Protein AF-A0A5D2R0U2-F1 (afdb_monomer_lite)

Foldseek 3Di:
DPVVVVQCVLPQLLQLADDEDPDDDDDDDDHPLSVLVLLLLLLLCVVPVPPVLSVQLSVQLVVVVVVVVPPPDSLVSSVVSCVVSVHDSVSSVCCVVVCVSVVSSVVSNVVQCPQVVRDPHGPFGAGPSRTCPPNRVVVLQSNQVNDPDPDGDPSNVPVVPDPDDDDDDDDDDDHYHDDDPPPPPPD

InterPro domains:
  IPR004911 Gamma interferon inducible lysosomal thiol reductase GILT [PF03227] (29-84)
  IPR004911 Gamma interferon inducible lysosomal thiol reductase GILT [PTHR13234] (27-179)

Organism: Gossypium tomentosum (NCBI:txid34277)

Secondary structure (DSSP, 8-state):
--SHHHHS-S-S-SSTT----SSS----SS-HHHHHHHHHHHHHHHH---HHHHHHHHHHHHHHHTSTTS-S-HHHHHHHHHHHTT--HHHHHHHHHTTHHHHHHHHHHHHHHT-SSPP-SSS--EETTEE-GGGGGGHHHHHHHH---SS--GGGTGGGS--------PPP--------TTTTS--

Sequence (187 aa):
MGYLQQFIFFILVALPFMFISPTHSSLANHGEDECYLNTIHSCVIYYWPDVKKHFDFIRCTEQQSSKKRLVKNRAAMWKQCSEKLGMSAHRINKCYTSGYGLKLLLQYANETAKLKPPHEYVPWVVVDNQPLKDDFENFVKYVCEAYKGADKPEACKTQATSVSSTHDKMANRIHPGCYASEIANLG

pLDDT: mean 70.46, std 24.23, range [23.42, 98.12]

Structure (mmCIF, N/CA/C/O backbone):
data_AF-A0A5D2R0U2-F1
#
_entry.id   AF-A0A5D2R0U2-F1
#
loop_
_atom_site.group_PDB
_atom_site.id
_atom_site.type_symbol
_atom_site.label_atom_id
_atom_site.label_alt_id
_atom_site.label_comp_id
_atom_site.label_asym_id
_atom_site.label_entity_id
_atom_site.label_seq_id
_atom_site.pdbx_PDB_ins_code
_atom_site.Cartn_x
_atom_site.Cartn_y
_atom_site.Cartn_z
_atom_site.occupancy
_atom_site.B_iso_or_equiv
_atom_site.auth_seq_id
_atom_site.auth_comp_id
_atom_site.auth_asym_id
_atom_site.auth_atom_id
_atom_site.pdbx_PDB_model_num
ATOM 1 N N . MET A 1 1 ? 4.390 -1.115 22.806 1.00 26.42 1 MET A N 1
ATOM 2 C CA . MET A 1 1 ? 4.148 -0.362 21.551 1.00 26.42 1 MET A CA 1
ATOM 3 C C . MET A 1 1 ? 3.902 -1.260 20.324 1.00 26.42 1 MET A C 1
ATOM 5 O O . MET A 1 1 ? 3.819 -0.736 19.227 1.00 26.42 1 MET A O 1
ATOM 9 N N . GLY A 1 2 ? 3.714 -2.583 20.478 1.00 24.56 2 GLY A N 1
ATOM 10 C CA . GLY A 1 2 ? 3.568 -3.520 19.347 1.00 24.56 2 GLY A CA 1
ATOM 11 C C . GLY A 1 2 ? 2.136 -3.855 18.905 1.00 24.56 2 GLY A C 1
ATOM 12 O O . GLY A 1 2 ? 1.973 -4.584 17.941 1.00 24.56 2 GLY A O 1
ATOM 13 N N . TYR A 1 3 ? 1.101 -3.339 19.578 1.00 24.55 3 TYR A N 1
ATOM 14 C CA . TYR A 1 3 ? -0.294 -3.688 19.261 1.00 24.55 3 TYR A CA 1
ATOM 15 C C . TYR A 1 3 ? -0.943 -2.753 18.236 1.00 24.55 3 TYR A C 1
ATOM 17 O O . TYR A 1 3 ? -1.717 -3.211 17.407 1.00 24.55 3 TYR A O 1
ATOM 25 N N . LEU A 1 4 ? -0.598 -1.460 18.230 1.00 23.42 4 LEU A N 1
ATOM 26 C CA . LEU A 1 4 ? -1.203 -0.482 17.313 1.00 23.42 4 LEU A CA 1
ATOM 27 C C . LEU A 1 4 ? -0.780 -0.695 15.851 1.00 23.42 4 LEU A C 1
ATOM 29 O O . LEU A 1 4 ? -1.513 -0.336 14.936 1.00 23.42 4 LEU A O 1
ATOM 33 N N . GLN A 1 5 ? 0.369 -1.342 15.642 1.00 28.28 5 GLN A N 1
ATOM 34 C CA . GLN A 1 5 ? 0.822 -1.766 14.322 1.00 28.28 5 GLN A CA 1
ATOM 35 C C . GLN A 1 5 ? -0.125 -2.836 13.758 1.00 28.28 5 GLN A C 1
ATOM 37 O O . GLN A 1 5 ? -0.516 -2.731 12.606 1.00 28.28 5 GLN A O 1
ATOM 42 N N . GLN A 1 6 ? -0.627 -3.758 14.590 1.00 26.58 6 GLN A N 1
ATOM 43 C CA . GLN A 1 6 ? -1.598 -4.783 14.188 1.00 26.58 6 GLN A CA 1
ATOM 44 C C . GLN A 1 6 ? -2.987 -4.212 13.817 1.00 26.58 6 GLN A C 1
ATOM 46 O O . GLN A 1 6 ? -3.696 -4.807 13.012 1.00 26.58 6 GLN A O 1
ATOM 51 N N . PHE A 1 7 ? -3.378 -3.053 14.363 1.00 27.25 7 PHE A N 1
ATOM 52 C CA . PHE A 1 7 ? -4.717 -2.475 14.150 1.00 27.25 7 PHE A CA 1
ATOM 53 C C . PHE A 1 7 ? -4.882 -1.726 12.820 1.00 27.25 7 PHE A C 1
ATOM 55 O O . PHE A 1 7 ? -6.003 -1.569 12.350 1.00 27.25 7 PHE A O 1
ATOM 62 N N . ILE A 1 8 ? -3.782 -1.315 12.183 1.00 33.19 8 ILE A N 1
ATOM 63 C CA . ILE A 1 8 ? -3.779 -0.758 10.814 1.00 33.19 8 ILE A CA 1
ATOM 64 C C . ILE A 1 8 ? -3.412 -1.852 9.789 1.00 33.19 8 ILE A C 1
ATOM 66 O O . ILE A 1 8 ? -3.470 -1.635 8.584 1.00 33.19 8 ILE A O 1
ATOM 70 N N . PHE A 1 9 ? -3.060 -3.054 10.262 1.00 37.16 9 PHE A N 1
ATOM 71 C CA . PHE A 1 9 ? -2.522 -4.158 9.460 1.00 37.16 9 PHE A CA 1
ATOM 72 C C . PHE A 1 9 ? -3.548 -4.831 8.539 1.00 37.16 9 PHE A C 1
ATOM 74 O O . PHE A 1 9 ? -3.150 -5.564 7.641 1.00 37.16 9 PHE A O 1
ATOM 81 N N . PHE A 1 10 ? -4.836 -4.502 8.658 1.00 37.62 10 PHE A N 1
ATOM 82 C CA . PHE A 1 10 ? -5.759 -4.612 7.526 1.00 37.62 10 PHE A CA 1
ATOM 83 C C . PHE A 1 10 ? -5.699 -3.322 6.718 1.00 37.62 10 PHE A C 1
ATOM 85 O O . PHE A 1 10 ? -6.661 -2.568 6.585 1.00 37.62 10 PHE A O 1
ATOM 92 N N . ILE A 1 11 ? -4.490 -3.084 6.208 1.00 41.66 11 ILE A N 1
ATOM 93 C CA . ILE A 1 11 ? -4.203 -2.285 5.030 1.00 41.66 11 ILE A CA 1
ATOM 94 C C . ILE A 1 11 ? -5.401 -2.458 4.098 1.00 41.66 11 ILE A C 1
ATOM 96 O O . ILE A 1 11 ? -5.735 -3.601 3.785 1.00 41.66 11 ILE A O 1
ATOM 100 N N . LEU A 1 12 ? -6.058 -1.348 3.719 1.00 42.56 12 LEU A N 1
ATOM 101 C CA . LEU A 1 12 ? -6.730 -1.193 2.424 1.00 42.56 12 LEU A CA 1
ATOM 102 C C . LEU A 1 12 ? -6.097 -2.201 1.484 1.00 42.56 12 LEU A C 1
ATOM 104 O O . LEU A 1 12 ? -4.966 -1.920 1.101 1.00 42.56 12 LEU A O 1
ATOM 108 N N . VAL A 1 13 ? -6.727 -3.373 1.282 1.00 41.97 13 VAL A N 1
ATOM 109 C CA . VAL A 1 13 ? -6.107 -4.563 0.670 1.00 41.97 13 VAL A CA 1
ATOM 110 C C . VAL A 1 13 ? -5.200 -4.034 -0.412 1.00 41.97 13 VAL A C 1
ATOM 112 O O . VAL A 1 13 ? -5.712 -3.343 -1.290 1.00 41.97 13 VAL A O 1
ATOM 115 N N . ALA A 1 14 ? -3.876 -4.162 -0.233 1.00 38.69 14 ALA A N 1
ATOM 116 C CA . ALA A 1 14 ? -2.908 -3.215 -0.806 1.00 38.69 14 ALA A CA 1
ATOM 117 C C . ALA A 1 14 ? -2.917 -3.164 -2.329 1.00 38.69 14 ALA A C 1
ATOM 119 O O . ALA A 1 14 ? -2.145 -2.415 -2.902 1.00 38.69 14 ALA A O 1
ATOM 120 N N . LEU A 1 15 ? -3.791 -3.949 -2.945 1.00 44.94 15 LEU A N 1
ATOM 121 C CA . LEU A 1 15 ? -4.276 -3.870 -4.294 1.00 44.94 15 LEU A CA 1
ATOM 122 C C . LEU A 1 15 ? -5.803 -3.965 -4.170 1.00 44.94 15 LEU A C 1
ATOM 124 O O . LEU A 1 15 ? -6.294 -5.046 -3.824 1.00 44.94 15 LEU A O 1
ATOM 128 N N . PRO A 1 16 ? -6.579 -2.902 -4.446 1.00 43.22 16 PRO A N 1
ATOM 129 C CA . PRO A 1 16 ? -8.044 -2.963 -4.486 1.00 43.22 16 PRO A CA 1
ATOM 130 C C . PRO A 1 16 ? -8.603 -3.956 -5.530 1.00 43.22 16 PRO A C 1
ATOM 132 O O . PRO A 1 16 ? -9.784 -3.909 -5.849 1.00 43.22 16 PRO A O 1
ATOM 135 N N . PHE A 1 17 ? -7.773 -4.861 -6.055 1.00 48.41 17 PHE A N 1
ATOM 136 C CA . PHE A 1 17 ? -8.057 -5.775 -7.144 1.00 48.41 17 PHE A CA 1
ATOM 137 C C . PHE A 1 17 ? -7.515 -7.207 -6.949 1.00 48.41 17 PHE A C 1
ATOM 139 O O . PHE A 1 17 ? -7.678 -8.039 -7.835 1.00 48.41 17 PHE A O 1
ATOM 146 N N . MET A 1 18 ? -6.901 -7.562 -5.809 1.00 41.16 18 MET A N 1
ATOM 147 C CA . MET A 1 18 ? -6.320 -8.908 -5.671 1.00 41.16 18 MET A CA 1
ATOM 148 C C . MET A 1 18 ? -7.367 -9.988 -5.363 1.00 41.16 18 MET A C 1
ATOM 150 O O . MET A 1 18 ? -7.633 -10.310 -4.210 1.00 41.16 18 MET A O 1
ATOM 154 N N . PHE A 1 19 ? -7.915 -10.603 -6.406 1.00 40.66 19 PHE A N 1
ATOM 155 C CA . PHE A 1 19 ? -8.405 -11.979 -6.341 1.00 40.66 19 PHE A CA 1
ATOM 156 C C . PHE A 1 19 ? -7.290 -12.901 -6.843 1.00 40.66 19 PHE A C 1
ATOM 158 O O . PHE A 1 19 ? -6.705 -12.628 -7.884 1.00 40.66 19 PHE A O 1
ATOM 165 N N . ILE A 1 20 ? -6.993 -14.004 -6.154 1.00 39.97 20 ILE A N 1
ATOM 166 C CA . ILE A 1 20 ? -6.221 -15.120 -6.728 1.00 39.97 20 ILE A CA 1
ATOM 167 C C . ILE A 1 20 ? -7.072 -16.380 -6.588 1.00 39.97 20 ILE A C 1
ATOM 169 O O . ILE A 1 20 ? -7.364 -16.815 -5.478 1.00 39.97 20 ILE A O 1
ATOM 173 N N . SER A 1 21 ? -7.500 -16.945 -7.722 1.00 32.16 21 SER A N 1
ATOM 174 C CA . SER A 1 21 ? -8.236 -18.214 -7.763 1.00 32.16 21 SER A CA 1
ATOM 175 C C . SER A 1 21 ? -7.253 -19.389 -7.891 1.00 32.16 21 SER A C 1
ATOM 177 O O . SER A 1 21 ? -6.358 -19.317 -8.736 1.00 32.16 21 SER A O 1
ATOM 179 N N . PRO A 1 22 ? -7.406 -20.483 -7.118 1.00 33.00 22 PRO A N 1
ATOM 180 C CA . PRO A 1 22 ? -6.517 -21.643 -7.179 1.00 33.00 22 PRO A CA 1
ATOM 181 C C . PRO A 1 22 ? -6.780 -22.581 -8.370 1.00 33.00 22 PRO A C 1
ATOM 183 O O . PRO A 1 22 ? -6.068 -23.569 -8.533 1.00 33.00 22 PRO A O 1
ATOM 186 N N . THR A 1 23 ? -7.784 -22.311 -9.210 1.00 29.52 23 THR A N 1
ATOM 187 C CA . THR A 1 23 ? -8.185 -23.213 -10.299 1.00 29.52 23 THR A CA 1
ATOM 188 C C . THR A 1 23 ? -8.308 -22.472 -11.628 1.00 29.52 23 THR A C 1
ATOM 190 O O . THR A 1 23 ? -9.121 -21.563 -11.755 1.00 29.52 23 THR A O 1
ATOM 193 N N . HIS A 1 24 ? -7.475 -22.887 -12.585 1.00 34.16 24 HIS A N 1
ATOM 194 C CA . HIS A 1 24 ? -7.530 -22.708 -14.042 1.00 34.16 24 HIS A CA 1
ATOM 195 C C . HIS A 1 24 ? -8.466 -21.640 -14.662 1.00 34.16 24 HIS A C 1
ATOM 197 O O . HIS A 1 24 ? -9.687 -21.708 -14.578 1.00 34.16 24 HIS A O 1
ATOM 203 N N . SER A 1 25 ? -7.841 -20.794 -15.493 1.00 36.03 25 SER A N 1
ATOM 204 C CA . SER A 1 25 ? -8.384 -20.285 -16.765 1.00 36.03 25 SER A CA 1
ATOM 205 C C . SER A 1 25 ? -9.543 -19.281 -16.720 1.00 36.03 25 SER A C 1
ATOM 207 O O . SER A 1 25 ? -10.645 -19.573 -17.174 1.00 36.03 25 SER A O 1
ATOM 209 N N . SER A 1 26 ? -9.270 -18.036 -16.314 1.00 32.16 26 SER A N 1
ATOM 210 C CA . SER A 1 26 ? -10.048 -16.879 -16.802 1.00 32.16 26 SER A CA 1
ATOM 211 C C . SER A 1 26 ? -9.286 -15.545 -16.692 1.00 32.16 26 SER A C 1
ATOM 213 O O . SER A 1 26 ? -9.628 -14.678 -15.895 1.00 32.16 26 SER A O 1
ATOM 215 N N . LEU A 1 27 ? -8.265 -15.346 -17.542 1.00 37.56 27 LEU A N 1
ATOM 216 C CA . LEU A 1 27 ? -7.841 -13.993 -17.938 1.00 37.56 27 LEU A CA 1
ATOM 217 C C . LEU A 1 27 ? -8.990 -13.360 -18.729 1.00 37.56 27 LEU A C 1
ATOM 219 O O . LEU A 1 27 ? -9.221 -13.795 -19.854 1.00 37.56 27 LEU A O 1
ATOM 223 N N . ALA A 1 28 ? -9.690 -12.349 -18.212 1.00 43.69 28 ALA A N 1
ATOM 224 C CA . ALA A 1 28 ? -10.511 -11.513 -19.103 1.00 43.69 28 ALA A CA 1
ATOM 225 C C . ALA A 1 28 ? -10.995 -10.181 -18.527 1.00 43.69 28 ALA A C 1
ATOM 227 O O . ALA A 1 28 ? -11.213 -9.262 -19.311 1.00 43.69 28 ALA A O 1
ATOM 228 N N . ASN A 1 29 ? -11.188 -10.031 -17.211 1.00 35.38 29 ASN A N 1
ATOM 229 C CA . ASN A 1 29 ? -11.980 -8.884 -16.736 1.00 35.38 29 ASN A CA 1
ATOM 230 C C . ASN A 1 29 ? -11.174 -7.722 -16.130 1.00 35.38 29 ASN A C 1
ATOM 232 O O . ASN A 1 29 ? -11.738 -6.635 -16.035 1.00 35.38 29 ASN A O 1
ATOM 236 N N . HIS A 1 30 ? -9.879 -7.906 -15.837 1.00 49.19 30 HIS A N 1
ATOM 237 C CA . HIS A 1 30 ? -8.877 -6.836 -15.690 1.00 49.19 30 HIS A CA 1
ATOM 238 C C . HIS A 1 30 ? -7.524 -7.333 -16.223 1.00 49.19 30 HIS A C 1
ATOM 240 O O . HIS A 1 30 ? -7.057 -8.397 -15.833 1.00 49.19 30 HIS A O 1
ATOM 246 N N . GLY A 1 31 ? -6.955 -6.634 -17.208 1.00 58.75 31 GLY A N 1
ATOM 247 C CA . GLY A 1 31 ? -5.839 -7.127 -18.030 1.00 58.75 31 GLY A CA 1
ATOM 248 C C . GLY A 1 31 ? -4.456 -7.113 -17.361 1.00 58.75 31 GLY A C 1
ATOM 249 O O . GLY A 1 31 ? -4.304 -6.711 -16.212 1.00 58.75 31 GLY A O 1
ATOM 250 N N . GLU A 1 32 ? -3.427 -7.495 -18.126 1.00 73.56 32 GLU A N 1
ATOM 251 C CA . GLU A 1 32 ? -2.005 -7.585 -17.719 1.00 73.56 32 GLU A CA 1
ATOM 252 C C . GLU A 1 32 ? -1.474 -6.349 -16.966 1.00 73.56 32 GLU A C 1
ATOM 254 O O . GLU A 1 32 ? -0.630 -6.464 -16.076 1.00 73.56 32 GLU A O 1
ATOM 259 N N . ASP A 1 33 ? -2.014 -5.171 -17.283 1.00 77.00 33 ASP A N 1
ATOM 260 C CA . ASP A 1 33 ? -1.714 -3.896 -16.628 1.00 77.00 33 ASP A CA 1
ATOM 261 C C . ASP A 1 33 ? -1.935 -3.914 -15.110 1.00 77.00 33 ASP A C 1
ATOM 263 O O . ASP A 1 33 ? -1.171 -3.291 -14.369 1.00 77.00 33 ASP A O 1
ATOM 267 N N . GLU A 1 34 ? -2.988 -4.585 -14.645 1.00 74.50 34 GLU A N 1
ATOM 268 C CA . GLU A 1 34 ? -3.305 -4.648 -13.223 1.00 74.50 34 GLU A CA 1
ATOM 269 C C . GLU A 1 34 ? -2.271 -5.507 -12.498 1.00 74.50 34 GLU A C 1
ATOM 271 O O . GLU A 1 34 ? -1.639 -5.044 -11.554 1.00 74.50 34 GLU A O 1
ATOM 276 N N . CYS A 1 35 ? -2.005 -6.715 -12.999 1.00 77.06 35 CYS A N 1
ATOM 277 C CA . CYS A 1 35 ? -0.988 -7.604 -12.436 1.00 77.06 35 CYS A CA 1
ATOM 278 C C . CYS A 1 35 ? 0.403 -6.957 -12.432 1.00 77.06 35 CYS A C 1
ATOM 280 O O . CYS A 1 35 ? 1.165 -7.101 -11.468 1.00 77.06 35 CYS A O 1
ATOM 282 N N . TYR A 1 36 ? 0.721 -6.191 -13.476 1.00 86.50 36 TYR A N 1
ATOM 283 C CA . TYR A 1 36 ? 1.942 -5.404 -13.544 1.00 86.50 36 TYR A CA 1
ATOM 284 C C . TYR A 1 36 ? 2.040 -4.391 -12.396 1.00 86.50 36 TYR A C 1
ATOM 286 O O . TYR A 1 36 ? 3.014 -4.403 -11.638 1.00 86.50 36 TYR A O 1
ATOM 294 N N . LEU A 1 37 ? 1.030 -3.531 -12.230 1.00 86.50 37 LEU A N 1
ATOM 295 C CA . LEU A 1 37 ? 1.028 -2.515 -11.173 1.00 86.50 37 LEU A CA 1
ATOM 296 C C . LEU A 1 37 ? 0.965 -3.128 -9.776 1.00 86.50 37 LEU A C 1
ATOM 298 O O . LEU A 1 37 ? 1.677 -2.673 -8.884 1.00 86.50 37 LEU A O 1
ATOM 302 N N . ASN A 1 38 ? 0.223 -4.218 -9.627 1.00 83.19 38 ASN A N 1
ATOM 303 C CA . ASN A 1 38 ? 0.111 -4.986 -8.399 1.00 83.19 38 ASN A CA 1
ATOM 304 C C . ASN A 1 38 ? 1.475 -5.511 -7.918 1.00 83.19 38 ASN A C 1
ATOM 306 O O . ASN A 1 38 ? 1.844 -5.413 -6.741 1.00 83.19 38 ASN A O 1
ATOM 310 N N . THR A 1 39 ? 2.283 -5.994 -8.859 1.00 86.56 39 THR A N 1
ATOM 311 C CA . THR A 1 39 ? 3.659 -6.430 -8.602 1.00 86.56 39 THR A CA 1
ATOM 312 C C . THR A 1 39 ? 4.562 -5.248 -8.226 1.00 86.56 39 THR A C 1
ATOM 314 O O . THR A 1 39 ? 5.373 -5.345 -7.303 1.00 86.56 39 THR A O 1
ATOM 317 N N . ILE A 1 40 ? 4.413 -4.105 -8.904 1.00 94.62 40 ILE A N 1
ATOM 318 C CA . ILE A 1 40 ? 5.169 -2.879 -8.606 1.00 94.62 40 ILE A CA 1
ATOM 319 C C . ILE A 1 40 ? 4.843 -2.350 -7.203 1.00 94.62 40 ILE A C 1
ATOM 321 O O . ILE A 1 40 ? 5.759 -2.024 -6.447 1.00 94.62 40 ILE A O 1
ATOM 325 N N . HIS A 1 41 ? 3.566 -2.294 -6.826 1.00 92.88 41 HIS A N 1
ATOM 326 C CA . HIS A 1 41 ? 3.133 -1.897 -5.483 1.00 92.88 41 HIS A CA 1
ATOM 327 C C . HIS A 1 41 ? 3.690 -2.837 -4.418 1.00 92.88 41 HIS A C 1
ATOM 329 O O . HIS A 1 41 ? 4.209 -2.359 -3.412 1.00 92.88 41 HIS A O 1
ATOM 335 N N . SER A 1 42 ? 3.694 -4.148 -4.680 1.00 90.69 42 SER A N 1
ATOM 336 C CA . SER A 1 42 ? 4.291 -5.141 -3.778 1.00 90.69 42 SER A CA 1
ATOM 337 C C . SER A 1 42 ? 5.777 -4.852 -3.517 1.00 90.69 42 SER A C 1
ATOM 339 O O . SER A 1 42 ? 6.227 -4.843 -2.371 1.00 90.69 42 SER A O 1
ATOM 341 N N . CYS A 1 43 ? 6.539 -4.509 -4.562 1.00 96.00 43 CYS A N 1
ATOM 342 C CA . CYS A 1 43 ? 7.932 -4.075 -4.421 1.00 96.00 43 CYS A CA 1
ATOM 343 C C . CYS A 1 43 ? 8.084 -2.789 -3.594 1.00 96.00 43 CYS A C 1
ATOM 345 O O . CYS A 1 43 ? 9.042 -2.651 -2.829 1.00 96.00 43 CYS A O 1
ATOM 347 N N . VAL A 1 44 ? 7.171 -1.829 -3.756 1.00 96.56 44 VAL A N 1
ATOM 348 C CA . VAL A 1 44 ? 7.220 -0.556 -3.027 1.00 96.56 44 VAL A CA 1
ATOM 349 C C . VAL A 1 44 ? 6.920 -0.755 -1.544 1.00 96.56 44 VAL A C 1
ATOM 351 O O . VAL A 1 44 ? 7.654 -0.228 -0.712 1.00 96.56 44 VAL A O 1
ATOM 354 N N . ILE A 1 45 ? 5.911 -1.556 -1.203 1.00 92.75 45 ILE A N 1
ATOM 355 C CA . ILE A 1 45 ? 5.586 -1.897 0.189 1.00 92.75 45 ILE A CA 1
ATOM 356 C C . ILE A 1 45 ? 6.792 -2.555 0.868 1.00 92.75 45 ILE A C 1
ATOM 358 O O . ILE A 1 45 ? 7.157 -2.178 1.981 1.00 92.75 45 ILE A O 1
ATOM 362 N N . TYR A 1 46 ? 7.466 -3.473 0.170 1.00 93.38 46 TYR A N 1
ATOM 363 C CA . TYR A 1 46 ? 8.653 -4.151 0.685 1.00 93.38 46 TYR A CA 1
ATOM 364 C C . TYR A 1 46 ? 9.830 -3.200 0.966 1.00 93.38 46 TYR A C 1
ATOM 366 O O . TYR A 1 46 ? 10.426 -3.247 2.041 1.00 93.38 46 TYR A O 1
ATOM 374 N N . TYR A 1 47 ? 10.188 -2.325 0.020 1.00 96.69 47 TYR A N 1
ATOM 375 C CA . TYR A 1 47 ? 11.345 -1.432 0.187 1.00 96.69 47 TYR A CA 1
ATOM 376 C C . TYR A 1 47 ? 11.066 -0.195 1.048 1.00 96.69 47 TYR A C 1
ATOM 378 O O . TYR A 1 47 ? 12.007 0.382 1.600 1.00 96.69 47 TYR A O 1
ATOM 386 N N . TRP A 1 48 ? 9.805 0.225 1.151 1.00 95.25 48 TRP A N 1
ATOM 387 C CA . TRP A 1 48 ? 9.369 1.371 1.944 1.00 95.25 48 TRP A CA 1
ATOM 388 C C . TRP A 1 48 ? 8.252 0.946 2.911 1.00 95.25 48 TRP A C 1
ATOM 390 O O . TRP A 1 48 ? 7.093 1.299 2.703 1.00 95.2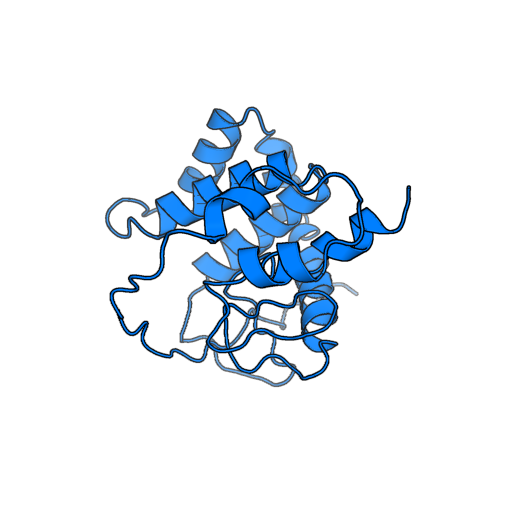5 48 TRP A O 1
ATOM 400 N N . PRO A 1 49 ? 8.583 0.235 4.007 1.00 88.12 49 PRO A N 1
ATOM 401 C CA . PRO A 1 49 ? 7.587 -0.288 4.949 1.00 88.12 49 PRO A CA 1
ATOM 402 C C . PRO A 1 49 ? 6.860 0.801 5.756 1.00 88.12 49 PRO A C 1
ATOM 404 O O . PRO A 1 49 ? 5.856 0.523 6.404 1.00 88.12 49 PRO A O 1
ATOM 407 N N . ASP A 1 50 ? 7.342 2.046 5.719 1.00 89.94 50 ASP A N 1
ATOM 408 C CA . ASP A 1 50 ? 6.615 3.193 6.263 1.00 89.94 50 ASP A CA 1
ATOM 409 C C . ASP A 1 50 ? 5.294 3.398 5.504 1.00 89.94 50 ASP A C 1
ATOM 411 O O . ASP A 1 50 ? 5.296 3.674 4.300 1.00 89.94 50 ASP A O 1
ATOM 415 N N . VAL A 1 51 ? 4.176 3.278 6.231 1.00 82.38 51 VAL A N 1
ATOM 416 C CA . VAL A 1 51 ? 2.817 3.291 5.663 1.00 82.38 51 VAL A CA 1
ATOM 417 C C . VAL A 1 51 ? 2.548 4.547 4.858 1.00 82.38 51 VAL A C 1
ATOM 419 O O . VAL A 1 51 ? 2.058 4.475 3.735 1.00 82.38 51 VAL A O 1
ATOM 422 N N . LYS A 1 52 ? 2.925 5.710 5.389 1.00 86.69 52 LYS A N 1
ATOM 423 C CA . LYS A 1 52 ? 2.691 6.975 4.700 1.00 86.69 52 LYS A CA 1
ATOM 424 C C . LYS A 1 52 ? 3.456 7.025 3.376 1.00 86.69 52 LYS A C 1
ATOM 426 O O . LYS A 1 52 ? 2.886 7.424 2.363 1.00 86.69 52 LYS A O 1
ATOM 431 N N . LYS A 1 53 ? 4.721 6.598 3.362 1.00 90.44 53 LYS A N 1
ATOM 432 C CA . LYS A 1 53 ? 5.565 6.621 2.161 1.00 90.44 53 LYS A CA 1
ATOM 433 C C . LYS A 1 53 ? 5.047 5.708 1.056 1.00 90.44 53 LYS A C 1
ATOM 435 O O . LYS A 1 53 ? 4.891 6.184 -0.067 1.00 90.44 53 LYS A O 1
ATOM 440 N N . HIS A 1 54 ? 4.785 4.426 1.326 1.00 92.12 54 HIS A N 1
ATOM 441 C CA . HIS A 1 54 ? 4.284 3.548 0.261 1.00 92.12 54 HIS A CA 1
ATOM 442 C C . HIS A 1 54 ? 2.855 3.908 -0.152 1.00 92.12 54 HIS A C 1
ATOM 444 O O . HIS A 1 54 ? 2.530 3.827 -1.336 1.00 92.12 54 HIS A O 1
ATOM 450 N N . PHE A 1 55 ? 2.021 4.385 0.777 1.00 87.62 55 PHE A N 1
ATOM 451 C CA . PHE A 1 55 ? 0.666 4.816 0.445 1.00 87.62 55 PHE A CA 1
ATOM 452 C C . PHE A 1 55 ? 0.658 6.063 -0.445 1.00 87.62 55 PHE A C 1
ATOM 454 O O . PHE A 1 55 ? -0.135 6.146 -1.381 1.00 87.62 55 PHE A O 1
ATOM 461 N N . ASP A 1 56 ? 1.580 7.009 -0.227 1.00 91.62 56 ASP A N 1
ATOM 462 C CA . ASP A 1 56 ? 1.760 8.165 -1.110 1.00 91.62 56 ASP A CA 1
ATOM 463 C C . ASP A 1 56 ? 2.081 7.728 -2.557 1.00 91.62 56 ASP A C 1
ATOM 465 O O . ASP A 1 56 ? 1.551 8.315 -3.509 1.00 91.62 56 ASP A O 1
ATOM 469 N N . PHE A 1 57 ? 2.869 6.660 -2.734 1.00 94.06 57 PHE A N 1
ATOM 470 C CA . PHE A 1 57 ? 3.156 6.071 -4.047 1.00 94.06 57 PHE A CA 1
ATOM 471 C C . PHE A 1 57 ? 1.933 5.396 -4.667 1.00 94.06 57 PHE A C 1
ATOM 473 O O . PHE A 1 57 ? 1.575 5.728 -5.798 1.00 94.06 57 PHE A O 1
ATOM 480 N N . ILE A 1 58 ? 1.273 4.501 -3.925 1.00 87.31 58 ILE A N 1
ATOM 481 C CA . ILE A 1 58 ? 0.079 3.777 -4.390 1.00 87.31 58 ILE A CA 1
ATOM 482 C C . ILE A 1 58 ? -0.989 4.783 -4.828 1.00 87.31 58 ILE A C 1
ATOM 484 O O . ILE A 1 58 ? -1.458 4.746 -5.967 1.00 87.31 58 ILE A O 1
ATOM 488 N N . ARG A 1 59 ? -1.281 5.779 -3.983 1.00 86.06 59 ARG A N 1
ATOM 489 C CA . ARG A 1 59 ? -2.224 6.861 -4.287 1.00 86.06 59 ARG A CA 1
ATOM 490 C C . ARG A 1 59 ? -1.857 7.611 -5.563 1.00 86.06 59 ARG A C 1
ATOM 492 O O . ARG A 1 59 ? -2.739 7.899 -6.368 1.00 86.06 59 ARG A O 1
ATOM 499 N N . CYS A 1 60 ? -0.577 7.926 -5.766 1.00 91.62 60 CYS A N 1
ATOM 500 C CA . CYS A 1 60 ? -0.125 8.575 -6.992 1.00 91.62 60 CYS A CA 1
ATOM 501 C C . CYS A 1 60 ? -0.432 7.715 -8.228 1.00 91.62 60 CYS A C 1
ATOM 503 O O . CYS A 1 60 ? -0.989 8.223 -9.201 1.00 91.62 60 CYS A O 1
ATOM 505 N N . THR A 1 61 ? -0.121 6.418 -8.189 1.00 87.88 61 THR A N 1
ATOM 506 C CA . THR A 1 61 ? -0.340 5.515 -9.329 1.00 87.88 61 THR A CA 1
ATOM 507 C C . THR A 1 61 ? -1.818 5.222 -9.601 1.00 87.88 61 THR A C 1
ATOM 509 O O . THR A 1 61 ? -2.217 5.159 -10.765 1.00 87.88 61 THR A O 1
ATOM 512 N N . GLU A 1 62 ? -2.653 5.132 -8.564 1.00 82.62 62 GLU A N 1
ATOM 513 C CA . GLU A 1 62 ? -4.104 4.926 -8.691 1.00 82.62 62 GLU A CA 1
ATOM 514 C C . GLU A 1 62 ? -4.804 6.162 -9.274 1.00 82.62 62 GLU A C 1
ATOM 516 O O . GLU A 1 62 ? -5.612 6.065 -10.199 1.00 82.62 62 GLU A O 1
ATOM 521 N N . GLN A 1 63 ? -4.430 7.363 -8.815 1.00 84.31 63 GLN A N 1
ATOM 522 C CA . GLN A 1 63 ? -4.950 8.625 -9.356 1.00 84.31 63 GLN A CA 1
ATOM 523 C C . GLN A 1 63 ? -4.582 8.852 -10.825 1.00 84.31 63 GLN A C 1
ATOM 525 O O . GLN A 1 63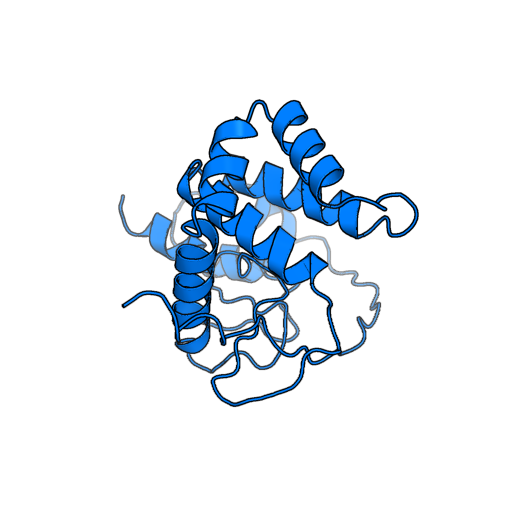 ? -5.295 9.560 -11.538 1.00 84.31 63 GLN A O 1
ATOM 530 N N . GLN A 1 64 ? -3.450 8.316 -11.280 1.00 80.25 64 GLN A N 1
ATOM 531 C CA . GLN A 1 64 ? -3.078 8.366 -12.691 1.00 80.25 64 GLN A CA 1
ATOM 532 C C . GLN A 1 64 ? -3.806 7.291 -13.506 1.00 80.25 64 GLN A C 1
ATOM 534 O O . GLN A 1 64 ? -4.279 7.584 -14.604 1.00 80.25 64 GLN A O 1
ATOM 539 N N . SER A 1 65 ? -3.970 6.086 -12.954 1.00 72.19 65 SER A N 1
ATOM 540 C CA . SER A 1 65 ? -4.685 4.977 -13.600 1.00 72.19 65 SER A CA 1
ATOM 541 C C . SER A 1 65 ? -6.175 5.264 -13.811 1.00 72.19 65 SER A C 1
ATOM 543 O O . SER A 1 65 ? -6.736 4.879 -14.839 1.00 72.19 65 SER A O 1
ATOM 545 N N . SER A 1 66 ? -6.816 5.995 -12.893 1.00 67.50 66 SER A N 1
ATOM 546 C CA . SER A 1 66 ? -8.218 6.416 -13.029 1.00 67.50 66 SER A CA 1
ATOM 547 C C . SER A 1 66 ? -8.430 7.448 -14.145 1.00 67.50 66 SER A C 1
ATOM 549 O O . SER A 1 66 ? -9.500 7.505 -14.756 1.00 67.50 66 SER A O 1
ATOM 551 N N . LYS A 1 67 ? -7.389 8.204 -14.517 1.00 69.38 67 LYS A N 1
ATOM 552 C CA . LYS A 1 67 ? -7.393 9.165 -15.632 1.00 69.38 67 LYS A CA 1
ATOM 553 C C . LYS A 1 67 ? -7.136 8.457 -16.970 1.00 69.38 67 LYS A C 1
ATOM 555 O O . LYS A 1 67 ? -6.239 8.850 -17.717 1.00 69.38 67 LYS A O 1
ATOM 560 N N . LYS A 1 68 ? -7.958 7.440 -17.286 1.00 53.28 68 LYS A N 1
ATOM 561 C CA . LYS A 1 68 ? -7.871 6.480 -18.421 1.00 53.28 68 LYS A CA 1
ATOM 562 C C . LYS A 1 68 ? -7.420 7.043 -19.782 1.00 53.28 68 LYS A C 1
ATOM 564 O O . LYS A 1 68 ? -6.941 6.292 -20.621 1.00 53.28 68 LYS A O 1
ATOM 569 N N . ARG A 1 69 ? -7.564 8.348 -20.028 1.00 52.78 69 ARG A N 1
ATOM 570 C CA . ARG A 1 69 ? -7.145 9.025 -21.266 1.00 52.78 69 ARG A CA 1
ATOM 571 C C . ARG A 1 69 ? -5.642 9.317 -21.387 1.00 52.78 69 ARG A C 1
ATOM 573 O O . ARG A 1 69 ? -5.219 9.671 -22.482 1.00 52.78 69 ARG A O 1
ATOM 580 N N . LEU A 1 70 ? -4.840 9.194 -20.323 1.00 53.06 70 LEU A N 1
ATOM 581 C CA . LEU A 1 70 ? -3.458 9.711 -20.319 1.00 53.06 70 LEU A CA 1
ATOM 582 C C . LEU A 1 70 ? -2.347 8.657 -20.229 1.00 53.06 70 LEU A C 1
ATOM 584 O O . LEU A 1 70 ? -1.196 8.980 -20.515 1.00 53.06 70 LEU A O 1
ATOM 588 N N . VAL A 1 71 ? -2.648 7.404 -19.883 1.00 55.66 71 VAL A N 1
ATOM 589 C CA . VAL A 1 71 ? -1.600 6.410 -19.602 1.00 55.66 71 VAL A CA 1
ATOM 590 C C . VAL A 1 71 ? -1.623 5.287 -20.633 1.00 55.66 71 VAL A C 1
ATOM 592 O O . VAL A 1 71 ? -2.284 4.274 -20.452 1.00 55.66 71 VAL A O 1
ATOM 595 N N . LYS A 1 72 ? -0.858 5.458 -21.717 1.00 65.44 72 LYS A N 1
ATOM 596 C CA . LYS A 1 72 ? -0.548 4.367 -22.662 1.00 65.44 72 LYS A CA 1
ATOM 597 C C . LYS A 1 72 ? 0.556 3.434 -22.150 1.00 65.44 72 LYS A C 1
ATOM 599 O O . LYS A 1 72 ? 0.769 2.372 -22.716 1.00 65.44 72 LYS A O 1
ATOM 604 N N . ASN A 1 73 ? 1.295 3.855 -21.121 1.00 81.25 73 ASN A N 1
ATOM 605 C CA . ASN A 1 73 ? 2.471 3.152 -20.621 1.00 81.25 73 ASN A CA 1
ATOM 606 C C . ASN A 1 73 ? 2.483 3.153 -19.085 1.00 81.25 73 ASN A C 1
ATOM 608 O O . ASN A 1 73 ? 2.820 4.158 -18.453 1.00 81.25 73 ASN A O 1
ATOM 612 N N . ARG A 1 74 ? 2.143 2.005 -18.488 1.00 82.44 74 ARG A N 1
ATOM 613 C CA . ARG A 1 74 ? 2.140 1.814 -17.029 1.00 82.44 74 ARG A CA 1
ATOM 614 C C . ARG A 1 74 ? 3.517 1.994 -16.406 1.00 82.44 74 ARG A C 1
ATOM 616 O O . ARG A 1 74 ? 3.614 2.510 -15.295 1.00 82.44 74 ARG A O 1
ATOM 623 N N . ALA A 1 75 ? 4.578 1.633 -17.128 1.00 89.12 75 ALA A N 1
ATOM 624 C CA . ALA A 1 75 ? 5.942 1.802 -16.650 1.00 89.12 75 ALA A CA 1
ATOM 625 C C . ALA A 1 75 ? 6.323 3.278 -16.499 1.00 89.12 75 ALA A C 1
ATOM 627 O O . ALA A 1 75 ? 6.921 3.662 -15.499 1.00 89.12 75 ALA A O 1
ATOM 628 N N . ALA A 1 76 ? 5.951 4.119 -17.466 1.00 89.88 76 ALA A N 1
ATOM 629 C CA . ALA A 1 76 ? 6.176 5.561 -17.380 1.00 89.88 76 ALA A CA 1
ATOM 630 C C . ALA A 1 76 ? 5.411 6.183 -16.198 1.00 89.88 76 ALA A C 1
ATOM 632 O O . ALA A 1 76 ? 5.965 6.995 -15.461 1.00 89.88 76 ALA A O 1
ATOM 633 N N . MET A 1 77 ? 4.171 5.740 -15.979 1.00 90.00 77 MET A N 1
ATOM 634 C CA . MET A 1 77 ? 3.301 6.220 -14.903 1.00 90.00 77 MET A CA 1
ATOM 635 C C . MET A 1 77 ? 3.900 5.989 -13.509 1.00 90.00 77 MET A C 1
ATOM 637 O O . MET A 1 77 ? 4.069 6.936 -12.740 1.00 90.00 77 MET A O 1
ATOM 641 N N . TRP A 1 78 ? 4.267 4.748 -13.165 1.00 93.06 78 TRP A N 1
ATOM 642 C CA . TRP A 1 78 ? 4.821 4.484 -11.833 1.00 93.06 78 TRP A CA 1
ATOM 643 C C . TRP A 1 78 ? 6.226 5.073 -11.662 1.00 93.06 78 TRP A C 1
ATOM 645 O O . TRP A 1 78 ? 6.580 5.478 -10.555 1.00 93.06 78 TRP A O 1
ATOM 655 N N . LYS A 1 79 ? 7.009 5.207 -12.744 1.00 95.56 79 LYS A N 1
ATOM 656 C CA . LYS A 1 79 ? 8.305 5.908 -12.714 1.00 95.56 79 LYS A CA 1
ATOM 657 C C . LYS A 1 79 ? 8.140 7.389 -12.383 1.00 95.56 79 LYS A C 1
ATOM 659 O O . LYS A 1 79 ? 8.887 7.889 -11.549 1.00 95.56 79 LYS A O 1
ATOM 664 N N . GLN A 1 80 ? 7.135 8.062 -12.946 1.00 94.38 80 GLN A N 1
ATOM 665 C CA . GLN A 1 80 ? 6.829 9.453 -12.605 1.00 94.38 80 GLN A CA 1
ATOM 666 C C . GLN A 1 80 ? 6.443 9.603 -11.124 1.00 94.38 80 GLN A C 1
ATOM 668 O O . GLN A 1 80 ? 6.896 10.527 -10.452 1.00 94.38 80 GLN A O 1
ATOM 673 N N . CYS A 1 81 ? 5.6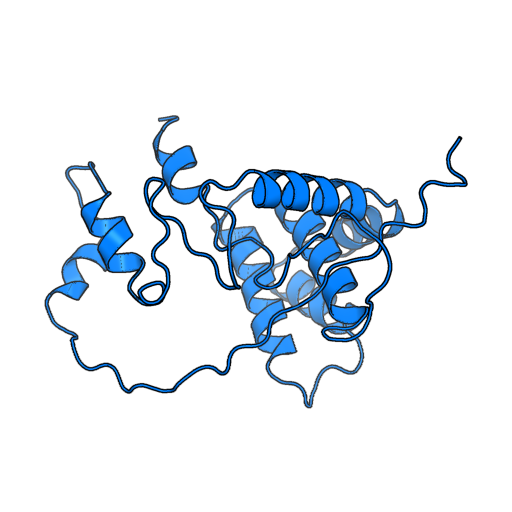35 8.682 -10.587 1.00 95.25 81 CYS A N 1
ATOM 674 C CA . CYS A 1 81 ? 5.321 8.665 -9.155 1.00 95.25 81 CYS A CA 1
ATOM 675 C C . CYS A 1 81 ? 6.563 8.406 -8.292 1.00 95.25 81 CYS A C 1
ATOM 677 O O . CYS A 1 81 ? 6.735 9.052 -7.260 1.00 95.25 81 CYS A O 1
ATOM 679 N N . SER A 1 82 ? 7.449 7.512 -8.738 1.00 97.38 82 SER A N 1
ATOM 680 C CA . SER A 1 82 ? 8.729 7.237 -8.081 1.00 97.38 82 SER A CA 1
ATOM 681 C C . SER A 1 82 ? 9.591 8.495 -7.997 1.00 97.38 82 SER A C 1
ATOM 683 O O . SER A 1 82 ? 10.078 8.827 -6.922 1.00 97.38 82 SER A O 1
ATOM 685 N N . GLU A 1 83 ? 9.742 9.213 -9.110 1.00 97.25 83 GLU A N 1
ATOM 686 C CA . GLU A 1 83 ? 10.506 10.459 -9.189 1.00 97.25 83 GLU A CA 1
ATOM 687 C C . GLU A 1 83 ? 9.917 11.538 -8.276 1.00 97.25 83 GLU A C 1
ATOM 689 O O . GLU A 1 83 ? 10.622 12.076 -7.424 1.00 97.25 83 GLU A O 1
ATOM 694 N N . LYS A 1 84 ? 8.602 11.782 -8.375 1.00 96.81 84 LYS A N 1
ATOM 695 C CA . LYS A 1 84 ? 7.885 12.772 -7.556 1.00 96.81 84 LYS A CA 1
ATOM 696 C C . LYS A 1 84 ? 8.072 12.552 -6.051 1.00 96.81 84 LYS A C 1
ATOM 698 O O . LYS A 1 84 ? 8.061 13.512 -5.286 1.00 96.81 84 LYS A O 1
ATOM 703 N N . LEU A 1 85 ? 8.200 11.297 -5.625 1.00 97.25 85 LEU A N 1
ATOM 704 C CA . LEU A 1 85 ? 8.313 10.908 -4.218 1.00 97.25 85 LEU A CA 1
ATOM 705 C C . LEU A 1 85 ? 9.757 10.638 -3.773 1.00 97.25 85 LEU A C 1
ATOM 707 O O . LEU A 1 85 ? 9.970 10.216 -2.638 1.00 97.25 85 LEU A O 1
ATOM 711 N N . GLY A 1 86 ? 10.750 10.848 -4.645 1.00 97.38 86 GLY A N 1
ATOM 712 C CA . GLY A 1 86 ? 12.155 10.567 -4.334 1.00 97.38 86 GLY A CA 1
ATOM 713 C C . GLY A 1 86 ? 12.439 9.082 -4.076 1.00 97.38 86 GLY A C 1
ATOM 714 O O . GLY A 1 86 ? 13.370 8.734 -3.350 1.00 97.38 86 GLY A O 1
ATOM 715 N N . MET A 1 87 ? 11.626 8.187 -4.639 1.00 97.50 87 MET A N 1
ATOM 716 C CA . MET A 1 87 ? 11.807 6.742 -4.549 1.00 97.50 87 MET A CA 1
ATOM 717 C C . MET A 1 87 ? 12.697 6.240 -5.688 1.00 97.50 87 MET A C 1
ATOM 719 O O . MET A 1 87 ? 12.621 6.703 -6.827 1.00 97.50 87 MET A O 1
ATOM 723 N N . SER A 1 88 ? 13.550 5.257 -5.396 1.00 98.06 88 SER A N 1
ATOM 724 C CA . SER A 1 88 ? 14.469 4.694 -6.386 1.00 98.06 88 SER A CA 1
ATOM 725 C C . SER A 1 88 ? 13.728 3.791 -7.373 1.00 98.06 88 SER A C 1
ATOM 727 O O . SER A 1 88 ? 13.475 2.617 -7.088 1.00 98.06 88 SER A O 1
ATOM 729 N N . ALA A 1 89 ? 13.470 4.310 -8.575 1.00 97.69 89 ALA A N 1
ATOM 730 C CA . ALA A 1 89 ? 12.891 3.532 -9.669 1.00 97.69 89 ALA A CA 1
ATOM 731 C C . ALA A 1 89 ? 13.755 2.311 -10.032 1.00 97.69 89 ALA A C 1
ATOM 733 O O . ALA A 1 89 ? 13.226 1.273 -10.419 1.00 97.69 89 ALA A O 1
ATOM 734 N N 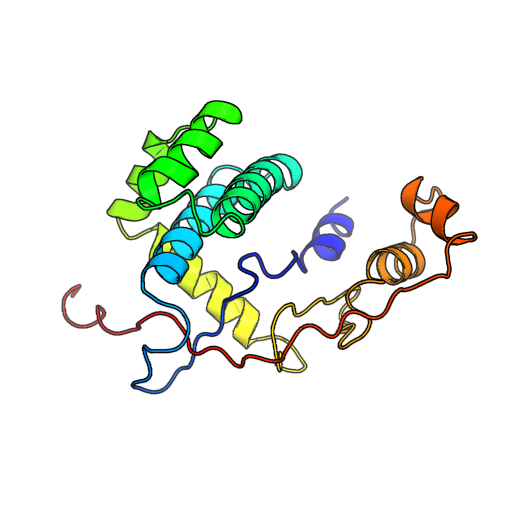. HIS A 1 90 ? 15.079 2.403 -9.854 1.00 97.94 90 HIS A N 1
ATOM 735 C CA . HIS A 1 90 ? 15.994 1.277 -10.048 1.00 97.94 90 HIS A CA 1
ATOM 736 C C . HIS A 1 90 ? 15.703 0.121 -9.080 1.00 97.94 90 HIS A C 1
ATOM 738 O O . HIS A 1 90 ? 15.637 -1.026 -9.517 1.00 97.94 90 HIS A O 1
ATOM 744 N N . ARG A 1 91 ? 15.487 0.402 -7.784 1.00 98.00 91 ARG A N 1
ATOM 745 C CA . ARG A 1 91 ? 15.140 -0.637 -6.796 1.00 98.00 91 ARG A CA 1
ATOM 746 C C . ARG A 1 91 ? 13.816 -1.314 -7.139 1.00 98.00 91 ARG A C 1
ATOM 748 O O . ARG A 1 91 ? 13.752 -2.540 -7.153 1.00 98.00 91 ARG A O 1
ATOM 755 N N . ILE A 1 92 ? 12.800 -0.520 -7.477 1.00 98.12 92 ILE A N 1
ATOM 756 C CA . ILE A 1 92 ? 11.479 -1.021 -7.883 1.00 98.12 92 ILE A CA 1
ATOM 757 C C . ILE A 1 92 ? 11.611 -1.915 -9.121 1.00 98.12 92 ILE A C 1
ATOM 759 O O . ILE A 1 92 ? 11.159 -3.058 -9.107 1.00 98.12 92 ILE A O 1
ATOM 763 N N . ASN A 1 93 ? 12.302 -1.433 -10.161 1.00 97.38 93 ASN A N 1
ATOM 764 C CA . ASN A 1 93 ? 12.491 -2.185 -11.398 1.00 97.38 93 ASN A CA 1
ATOM 765 C C . ASN A 1 93 ? 13.259 -3.486 -11.157 1.00 97.38 93 ASN A C 1
ATOM 767 O O . ASN A 1 93 ? 12.853 -4.521 -11.664 1.00 97.38 93 ASN A O 1
ATOM 771 N N . LYS A 1 94 ? 14.327 -3.457 -10.351 1.00 98.12 94 LYS A N 1
ATOM 772 C CA . LYS A 1 94 ? 15.100 -4.657 -10.007 1.00 98.12 94 LYS A CA 1
ATOM 773 C C . LYS A 1 94 ? 14.238 -5.695 -9.283 1.00 98.12 94 LYS A C 1
ATOM 775 O O . LYS A 1 94 ? 14.333 -6.880 -9.594 1.00 98.12 94 LYS A O 1
ATOM 780 N N . CYS A 1 95 ? 13.391 -5.278 -8.341 1.00 98.00 95 CYS A N 1
ATOM 781 C CA . CYS A 1 95 ? 12.457 -6.184 -7.664 1.00 98.00 95 CYS A CA 1
ATOM 782 C C . CYS A 1 95 ? 11.433 -6.798 -8.627 1.00 98.00 95 CYS A C 1
ATOM 784 O O . CYS A 1 95 ? 11.195 -8.003 -8.563 1.00 98.00 95 CYS A O 1
ATOM 786 N N . TYR A 1 96 ? 10.896 -6.010 -9.560 1.00 95.06 96 TYR A N 1
ATOM 787 C CA . TYR A 1 96 ? 10.004 -6.515 -10.601 1.00 95.06 96 TYR A CA 1
ATOM 788 C C . TYR A 1 96 ? 10.714 -7.522 -11.525 1.00 95.06 96 TYR A C 1
ATOM 790 O O . TYR A 1 96 ? 10.303 -8.674 -11.622 1.00 95.06 96 TYR A O 1
ATOM 798 N N . THR A 1 97 ? 11.830 -7.130 -12.153 1.00 94.81 97 THR A N 1
ATOM 799 C CA . THR A 1 97 ? 12.511 -7.940 -13.181 1.00 94.81 97 THR A CA 1
ATOM 800 C C . THR A 1 97 ? 13.216 -9.180 -12.634 1.00 94.81 97 THR A C 1
ATOM 802 O O . THR A 1 97 ? 13.519 -10.088 -13.395 1.00 94.81 97 THR A O 1
ATOM 805 N N . SER A 1 98 ? 13.513 -9.225 -11.333 1.00 96.00 98 SER A N 1
ATOM 806 C CA . SER A 1 98 ? 14.068 -10.419 -10.673 1.00 96.00 98 SER A CA 1
ATOM 807 C C . SER A 1 98 ? 13.012 -11.468 -10.311 1.00 96.00 98 SER A C 1
ATOM 809 O O . SER A 1 98 ? 13.361 -12.517 -9.774 1.00 96.00 98 SER A O 1
ATOM 811 N N . GLY A 1 99 ? 11.723 -11.177 -10.519 1.00 91.44 99 GLY A N 1
ATOM 812 C CA . GLY A 1 99 ? 10.616 -12.022 -10.068 1.00 91.44 99 GLY A CA 1
ATOM 813 C C . GLY A 1 99 ? 10.347 -11.948 -8.560 1.00 91.44 99 GLY A C 1
ATOM 814 O O . GLY A 1 99 ? 9.416 -12.585 -8.069 1.00 91.44 99 GLY A O 1
ATOM 815 N N . TYR A 1 100 ? 11.115 -11.161 -7.796 1.00 95.19 100 TYR A N 1
ATOM 816 C CA . TYR A 1 100 ? 10.887 -11.003 -6.358 1.00 95.19 100 TYR A CA 1
ATOM 817 C C . TYR A 1 100 ? 9.547 -10.319 -6.061 1.00 95.19 100 TYR A C 1
ATOM 819 O O . TYR A 1 100 ? 8.832 -10.739 -5.155 1.00 95.19 100 TYR A O 1
ATOM 827 N N . GLY A 1 101 ? 9.160 -9.335 -6.878 1.00 87.31 101 GLY A N 1
ATOM 828 C CA . GLY A 1 101 ? 7.850 -8.690 -6.781 1.00 87.31 101 GLY A CA 1
ATOM 829 C C . GLY A 1 101 ? 6.686 -9.674 -6.909 1.00 87.31 101 GLY A C 1
ATOM 830 O O . GLY A 1 101 ? 5.720 -9.569 -6.162 1.00 87.31 101 GLY A O 1
ATOM 831 N N . LEU A 1 102 ? 6.794 -10.661 -7.808 1.00 85.88 102 LEU A N 1
ATOM 832 C CA . LE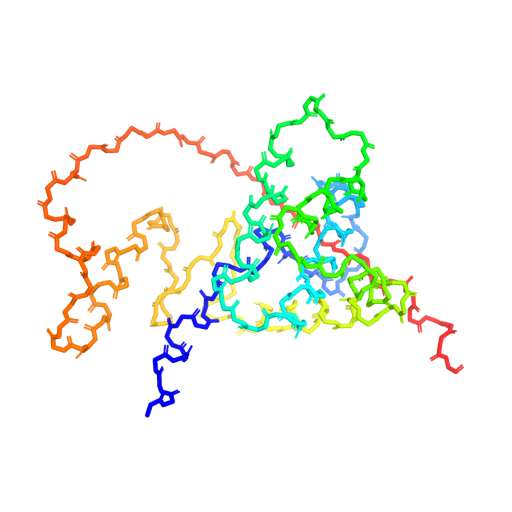U A 1 102 ? 5.758 -11.683 -7.989 1.00 85.88 102 LEU A CA 1
ATOM 833 C C . LEU A 1 102 ? 5.658 -12.593 -6.759 1.00 85.88 102 LEU A C 1
ATOM 835 O O . LEU A 1 102 ? 4.559 -12.924 -6.323 1.00 85.88 102 LEU A O 1
ATOM 839 N N . LYS A 1 103 ? 6.795 -12.954 -6.152 1.00 87.75 103 LYS A N 1
ATOM 840 C CA . LYS A 1 103 ? 6.802 -13.723 -4.897 1.00 87.75 103 LYS A CA 1
ATOM 841 C C . LYS A 1 103 ? 6.084 -12.970 -3.774 1.00 87.75 103 LYS A C 1
ATOM 843 O O . LYS A 1 103 ? 5.296 -13.582 -3.061 1.00 87.75 103 LYS A O 1
ATOM 848 N N . LEU A 1 104 ? 6.322 -11.662 -3.648 1.00 85.69 104 LEU A N 1
ATOM 849 C CA . LEU A 1 104 ? 5.624 -10.805 -2.681 1.00 85.69 104 LEU A CA 1
ATOM 850 C C . LEU A 1 104 ? 4.118 -10.737 -2.976 1.00 85.69 104 LEU A C 1
ATOM 852 O O . LEU A 1 104 ? 3.307 -10.918 -2.073 1.00 85.69 104 LEU A O 1
ATOM 856 N N . LEU A 1 105 ? 3.740 -10.557 -4.244 1.00 81.44 105 LEU A N 1
ATOM 857 C CA . LEU A 1 105 ? 2.338 -10.523 -4.663 1.00 81.44 105 LEU A CA 1
ATOM 858 C C . LEU A 1 105 ? 1.594 -11.814 -4.282 1.00 81.44 105 LEU A C 1
ATOM 860 O O . LEU A 1 105 ? 0.508 -11.762 -3.709 1.00 81.44 105 LEU A O 1
ATOM 864 N N . LEU A 1 106 ? 2.199 -12.978 -4.539 1.00 79.88 106 LEU A N 1
ATOM 865 C CA . LEU A 1 106 ? 1.632 -14.279 -4.169 1.00 79.88 106 LEU A CA 1
ATOM 866 C C . LEU A 1 106 ? 1.534 -14.474 -2.647 1.00 79.88 106 LEU A C 1
ATOM 868 O O . LEU A 1 106 ? 0.606 -15.127 -2.169 1.00 79.88 106 LEU A O 1
ATOM 872 N N . GLN A 1 107 ? 2.467 -13.910 -1.873 1.00 81.44 107 GLN A N 1
ATOM 873 C CA . GLN A 1 107 ? 2.380 -13.915 -0.411 1.00 81.44 107 GLN A CA 1
ATOM 874 C C . GLN A 1 107 ? 1.166 -13.116 0.069 1.00 81.44 107 GLN A C 1
ATOM 876 O O . GLN A 1 107 ? 0.373 -13.649 0.845 1.00 81.44 107 GLN A O 1
ATOM 881 N N . TYR A 1 108 ? 0.971 -11.900 -0.445 1.00 79.88 108 TYR A N 1
ATOM 882 C CA . TYR A 1 108 ? -0.190 -11.076 -0.102 1.00 79.88 108 TYR A CA 1
ATOM 883 C C . TYR A 1 108 ? -1.502 -11.740 -0.505 1.00 79.88 108 TYR A C 1
ATOM 885 O O . TYR A 1 108 ? -2.440 -11.773 0.283 1.00 79.88 108 TYR A O 1
ATOM 893 N N . ALA A 1 109 ? -1.551 -12.377 -1.672 1.00 74.94 109 ALA A N 1
ATOM 894 C CA . ALA A 1 109 ? -2.716 -13.147 -2.078 1.00 74.94 109 ALA A CA 1
ATOM 895 C C . ALA A 1 109 ? -3.051 -14.300 -1.126 1.00 74.94 109 ALA A C 1
ATOM 897 O O . ALA A 1 109 ? -4.218 -14.543 -0.827 1.00 74.94 109 ALA A O 1
ATOM 898 N N . ASN A 1 110 ? -2.035 -15.010 -0.629 1.00 77.62 110 ASN A N 1
ATOM 899 C CA . ASN A 1 110 ? -2.224 -16.077 0.351 1.00 77.62 110 ASN A CA 1
ATOM 900 C C . ASN A 1 110 ? -2.707 -15.533 1.706 1.00 77.62 110 ASN A C 1
ATOM 902 O O . ASN A 1 110 ? -3.457 -16.208 2.407 1.00 77.62 110 ASN A O 1
ATOM 906 N N . GLU A 1 111 ? -2.292 -14.328 2.097 1.00 79.25 111 GLU A N 1
ATOM 907 C CA . GLU A 1 111 ? -2.836 -13.641 3.275 1.00 79.25 111 GLU A CA 1
ATOM 908 C C . GLU A 1 111 ? -4.304 -13.249 3.059 1.00 79.25 111 GLU A C 1
ATOM 910 O O . GLU A 1 111 ? -5.145 -13.537 3.910 1.00 79.25 111 GLU A O 1
ATOM 915 N N . THR A 1 112 ? -4.638 -12.694 1.892 1.00 71.06 112 THR A N 1
ATOM 916 C CA . THR A 1 112 ? -6.011 -12.344 1.506 1.00 71.06 112 THR A CA 1
ATOM 917 C C . THR A 1 112 ? -6.930 -13.573 1.455 1.00 71.06 112 THR A C 1
ATOM 919 O O . THR A 1 112 ? -8.045 -13.532 1.971 1.00 71.06 112 THR A O 1
ATOM 922 N N . ALA A 1 113 ? -6.457 -14.707 0.931 1.00 77.00 113 ALA A N 1
ATOM 923 C CA . ALA A 1 113 ? -7.219 -15.959 0.877 1.00 77.00 113 ALA A CA 1
ATOM 924 C C . ALA A 1 113 ? -7.527 -16.557 2.266 1.00 77.00 113 ALA A C 1
ATOM 926 O O . ALA A 1 113 ? -8.436 -17.375 2.404 1.00 77.00 113 ALA A O 1
ATOM 927 N N . LYS A 1 114 ? -6.780 -16.158 3.305 1.00 81.31 114 LYS A N 1
ATOM 928 C CA . LYS A 1 114 ? -6.987 -16.598 4.695 1.00 81.31 114 LYS A CA 1
ATOM 929 C C . LYS A 1 114 ? -7.963 -15.716 5.474 1.00 81.31 114 LYS A C 1
ATOM 931 O O . LYS A 1 114 ? -8.221 -16.021 6.642 1.00 81.31 114 LYS A O 1
ATOM 936 N N . LEU A 1 115 ? -8.486 -14.644 4.870 1.00 77.19 115 LEU A N 1
ATOM 937 C CA . LEU A 1 115 ? -9.488 -13.786 5.499 1.00 77.19 115 LEU A CA 1
ATOM 938 C C . LEU A 1 115 ? -10.693 -14.606 5.974 1.00 77.19 115 LEU A C 1
ATOM 940 O O . LEU A 1 115 ? -11.140 -15.546 5.312 1.00 77.19 115 LEU A O 1
ATOM 944 N N . LYS A 1 116 ? -11.211 -14.244 7.150 1.00 81.06 116 LYS A N 1
ATOM 945 C CA . LYS A 1 116 ? -12.402 -14.852 7.747 1.00 81.06 116 LYS A CA 1
ATOM 946 C C . LYS A 1 116 ? -13.401 -13.753 8.128 1.00 81.06 116 LYS A C 1
ATOM 948 O O . LYS A 1 116 ? -13.067 -12.946 8.992 1.00 81.06 116 LYS A O 1
ATOM 953 N N . PRO A 1 117 ? -14.610 -13.737 7.537 1.00 86.50 117 PRO A N 1
ATOM 954 C CA . PRO A 1 117 ? -15.026 -14.559 6.395 1.00 86.50 117 PRO A CA 1
ATOM 955 C C . PRO A 1 117 ? -14.174 -14.262 5.141 1.00 86.50 117 PRO A C 1
ATOM 957 O O . PRO A 1 117 ? -13.545 -13.200 5.080 1.00 86.50 117 PRO A O 1
ATOM 960 N N . PRO A 1 118 ? -14.130 -15.184 4.160 1.00 82.94 118 PRO A N 1
ATOM 961 C CA . PRO A 1 118 ? -13.536 -14.895 2.858 1.00 82.94 118 PRO A CA 1
ATOM 962 C C . PRO A 1 118 ? -14.148 -13.624 2.263 1.00 82.94 118 PRO A C 1
ATOM 964 O O . PRO A 1 118 ? -15.343 -13.381 2.430 1.00 82.94 118 PRO A O 1
ATOM 967 N N . HIS A 1 119 ? -13.337 -12.812 1.586 1.00 75.12 119 HIS A N 1
ATOM 968 C CA . HIS A 1 119 ? -13.846 -11.605 0.944 1.00 75.12 119 HIS A CA 1
ATOM 969 C C . HIS A 1 119 ? -14.724 -11.960 -0.262 1.00 75.12 119 HIS A C 1
ATOM 971 O O . HIS A 1 119 ? -14.410 -12.861 -1.039 1.00 75.12 119 HIS A O 1
ATOM 977 N N . GLU A 1 120 ? -15.824 -11.233 -0.429 1.00 80.44 120 GLU A N 1
ATOM 978 C CA . GLU A 1 120 ? -16.823 -11.517 -1.470 1.00 80.44 120 GLU A CA 1
ATOM 979 C C . GLU A 1 120 ? -16.670 -10.587 -2.687 1.00 80.44 120 GLU A C 1
ATOM 981 O O . GLU A 1 120 ? -17.074 -10.915 -3.801 1.00 80.44 120 GLU A O 1
ATOM 986 N N . TYR A 1 121 ? -16.050 -9.426 -2.479 1.00 74.31 121 TYR A N 1
ATOM 987 C CA . TYR A 1 121 ? -15.829 -8.375 -3.468 1.00 74.31 121 TYR A CA 1
ATOM 988 C C . TYR A 1 121 ? -14.642 -7.508 -3.048 1.00 74.31 121 TYR A C 1
ATOM 990 O O . TYR A 1 121 ? -14.035 -7.721 -1.996 1.00 74.31 121 TYR A O 1
ATOM 998 N N . VAL A 1 122 ? -14.308 -6.533 -3.887 1.00 70.31 122 VAL A N 1
ATOM 999 C CA . VAL A 1 122 ? -13.322 -5.494 -3.591 1.00 70.31 122 VAL A CA 1
ATOM 1000 C C . VAL A 1 122 ? -13.951 -4.108 -3.804 1.00 70.31 122 VAL A C 1
ATOM 1002 O O . VAL A 1 122 ? -14.770 -3.967 -4.715 1.00 70.31 122 VAL A O 1
ATOM 1005 N N . PRO A 1 123 ? -13.591 -3.089 -3.000 1.00 78.19 123 PRO A N 1
ATOM 1006 C CA . PRO A 1 123 ? -12.678 -3.162 -1.856 1.00 78.19 123 PRO A CA 1
ATOM 1007 C C . PRO A 1 123 ? -13.264 -3.969 -0.682 1.00 78.19 123 PRO A C 1
ATOM 1009 O O . PRO A 1 123 ? -14.466 -3.943 -0.440 1.00 78.19 123 PRO A O 1
ATOM 1012 N N . TRP A 1 124 ? -12.400 -4.673 0.058 1.00 81.00 124 TRP A N 1
ATOM 1013 C CA . TRP A 1 124 ? -12.768 -5.409 1.274 1.00 81.00 124 TRP A CA 1
ATOM 1014 C C . TRP A 1 124 ? -12.081 -4.782 2.486 1.00 81.00 124 TRP A C 1
ATOM 1016 O O . TRP A 1 124 ? -10.879 -4.953 2.684 1.00 81.00 124 TRP A O 1
ATOM 1026 N N . VAL A 1 125 ? -12.827 -4.012 3.278 1.00 83.44 125 VAL A N 1
ATOM 1027 C CA . VAL A 1 125 ? -12.279 -3.283 4.431 1.00 83.44 125 VAL A CA 1
ATOM 1028 C C . VAL A 1 125 ? -12.616 -4.022 5.717 1.00 83.44 125 VAL A C 1
ATOM 1030 O O . VAL A 1 125 ? -13.779 -4.330 5.976 1.00 83.44 125 VAL A O 1
ATOM 1033 N N . VAL A 1 126 ? -11.590 -4.286 6.526 1.00 83.81 126 VAL A N 1
ATOM 1034 C CA . VAL A 1 126 ? -11.706 -4.957 7.823 1.00 83.81 126 VAL A CA 1
ATOM 1035 C C . VAL A 1 126 ? -11.156 -4.032 8.902 1.00 83.81 126 VAL A C 1
ATOM 1037 O O . VAL A 1 126 ? -10.012 -3.594 8.815 1.00 83.81 126 VAL A O 1
ATOM 1040 N N . VAL A 1 127 ? -11.952 -3.749 9.931 1.00 86.12 127 VAL A N 1
ATOM 1041 C CA . VAL A 1 127 ? -11.535 -2.974 11.109 1.00 86.12 127 VAL A CA 1
ATOM 1042 C C . VAL A 1 127 ? -11.762 -3.831 12.347 1.00 86.12 127 VAL A C 1
ATOM 1044 O O . VAL A 1 127 ? -12.853 -4.352 12.533 1.00 86.12 127 VAL A O 1
ATOM 1047 N N . ASP A 1 128 ? -10.725 -4.021 13.168 1.00 85.94 128 ASP A N 1
ATOM 1048 C CA . ASP A 1 128 ? -10.768 -4.879 14.370 1.00 85.94 128 ASP A CA 1
ATOM 1049 C C . ASP A 1 128 ? -11.389 -6.272 14.112 1.00 85.94 128 ASP A C 1
ATOM 1051 O O . ASP A 1 128 ? -12.280 -6.736 14.819 1.00 85.94 128 ASP A O 1
ATOM 1055 N N . ASN A 1 129 ? -10.934 -6.935 13.041 1.00 84.44 129 ASN A N 1
ATOM 1056 C CA . ASN A 1 129 ? -11.443 -8.228 12.555 1.00 84.44 129 ASN A CA 1
ATOM 1057 C C . ASN A 1 129 ? -12.920 -8.237 12.111 1.00 84.44 129 ASN A C 1
ATOM 1059 O O . ASN A 1 129 ? -13.478 -9.311 11.885 1.00 84.44 129 ASN A O 1
ATOM 1063 N N . GLN A 1 130 ? -13.552 -7.073 11.944 1.00 86.88 130 GLN A N 1
ATOM 1064 C CA . GLN A 1 130 ? -14.911 -6.955 11.422 1.00 86.88 130 GLN A CA 1
ATOM 1065 C C . GLN A 1 130 ? -14.895 -6.440 9.978 1.00 86.88 130 GLN A C 1
ATOM 1067 O O . GLN A 1 130 ? -14.430 -5.321 9.737 1.00 86.88 130 GLN A O 1
ATOM 1072 N N . PRO A 1 131 ? -15.379 -7.222 8.996 1.00 88.69 131 PRO A N 1
ATOM 1073 C CA . PRO A 1 131 ? -15.560 -6.721 7.640 1.00 88.69 131 PRO A CA 1
ATOM 1074 C C . PRO A 1 131 ? -16.711 -5.709 7.610 1.00 88.69 131 PRO A C 1
ATOM 1076 O O . PRO A 1 131 ? -17.821 -6.016 8.043 1.00 88.69 131 PRO A O 1
ATOM 1079 N N . LEU A 1 132 ? -16.458 -4.518 7.066 1.00 86.75 132 LEU A N 1
ATOM 1080 C CA . LEU A 1 132 ? -17.442 -3.425 7.025 1.00 86.75 132 LEU A CA 1
ATOM 1081 C C . LEU A 1 132 ? -18.509 -3.604 5.940 1.00 86.75 132 LEU A C 1
ATOM 1083 O O . LEU A 1 132 ? -19.564 -2.976 5.989 1.00 86.75 132 LEU A O 1
ATOM 1087 N N . LYS A 1 133 ? -18.239 -4.480 4.969 1.00 88.94 133 LYS A N 1
ATOM 1088 C CA . LYS A 1 133 ? -19.108 -4.747 3.823 1.00 88.94 133 LYS A CA 1
ATOM 1089 C C . LYS A 1 133 ? -19.512 -3.451 3.107 1.00 88.94 133 LYS A C 1
ATOM 1091 O O . LYS A 1 133 ? -18.636 -2.701 2.691 1.00 88.94 133 LYS A O 1
ATOM 1096 N N . ASP A 1 134 ? -20.809 -3.198 2.939 1.00 90.56 134 ASP A N 1
ATOM 1097 C CA . ASP A 1 134 ? -21.342 -2.031 2.231 1.00 90.56 134 ASP A CA 1
ATOM 1098 C C . ASP A 1 134 ? -21.054 -0.708 2.957 1.00 90.56 134 ASP A C 1
ATOM 1100 O O . ASP A 1 134 ? -21.100 0.346 2.331 1.00 90.56 134 ASP A O 1
ATOM 1104 N N . ASP A 1 135 ? -20.696 -0.750 4.248 1.00 90.38 135 ASP A N 1
ATOM 1105 C CA . ASP A 1 135 ? -20.370 0.441 5.042 1.00 90.38 135 ASP A CA 1
ATOM 1106 C C . ASP A 1 135 ? -18.872 0.802 5.004 1.00 90.38 135 ASP A C 1
ATOM 1108 O O . ASP A 1 135 ? -18.367 1.545 5.848 1.00 90.38 135 ASP A O 1
ATOM 1112 N N . PHE A 1 136 ? -18.125 0.264 4.031 1.00 83.38 136 PHE A N 1
ATOM 1113 C CA . PHE A 1 136 ? -16.674 0.452 3.936 1.00 83.38 136 PHE A CA 1
ATOM 1114 C C . PHE A 1 136 ? -16.250 1.923 3.796 1.00 83.38 136 PHE A C 1
ATOM 1116 O O . PHE A 1 136 ? -15.157 2.283 4.230 1.00 83.38 136 PHE A O 1
ATOM 1123 N N . GLU A 1 137 ? -17.088 2.791 3.224 1.00 84.12 137 GLU A N 1
ATOM 1124 C CA . GLU A 1 137 ? -16.791 4.226 3.101 1.00 84.12 137 GLU A CA 1
ATOM 1125 C C . GLU A 1 137 ? -16.771 4.931 4.465 1.00 84.12 137 GLU A C 1
ATOM 1127 O O . GLU A 1 137 ? -16.015 5.882 4.670 1.00 84.12 137 GLU A O 1
ATOM 1132 N N . ASN A 1 138 ? -17.518 4.405 5.439 1.00 88.19 138 ASN A N 1
ATOM 1133 C CA . ASN A 1 138 ? -17.561 4.911 6.805 1.00 88.19 138 ASN A CA 1
ATOM 1134 C C . ASN A 1 138 ? -16.435 4.349 7.689 1.00 88.19 138 ASN A C 1
ATOM 1136 O O . ASN A 1 138 ? -16.488 4.491 8.909 1.00 88.19 138 ASN A O 1
ATOM 1140 N N . PHE A 1 139 ? -15.375 3.759 7.118 1.00 86.69 139 PHE A N 1
ATOM 1141 C CA . PHE A 1 139 ? -14.296 3.111 7.879 1.00 86.69 139 PHE A CA 1
ATOM 1142 C C . PHE A 1 139 ? -13.684 3.975 8.989 1.00 86.69 139 PHE A C 1
ATOM 1144 O O . PHE A 1 139 ? -13.305 3.442 10.028 1.00 86.69 139 PHE A O 1
ATOM 1151 N N . VAL A 1 140 ? -13.601 5.300 8.814 1.00 87.00 140 VAL A N 1
ATOM 1152 C CA . VAL A 1 140 ? -13.067 6.202 9.849 1.00 87.00 140 VAL A CA 1
ATOM 1153 C C . VAL A 1 140 ? -13.898 6.115 11.133 1.00 87.00 140 VAL A C 1
ATOM 1155 O O . VAL A 1 140 ? -13.314 6.075 12.212 1.00 87.00 140 VAL A O 1
ATOM 1158 N N . LYS A 1 141 ? -15.227 5.980 11.030 1.00 90.88 141 LYS A N 1
ATOM 1159 C CA . LYS A 1 141 ? -16.118 5.796 12.186 1.00 90.88 141 LYS A CA 1
ATOM 1160 C C . LYS A 1 141 ? -15.728 4.544 12.957 1.00 90.88 141 LYS A C 1
ATOM 1162 O O . LYS A 1 141 ? -15.432 4.621 14.147 1.00 90.88 141 LYS A O 1
ATOM 1167 N N . TYR A 1 142 ? -15.631 3.419 12.256 1.00 88.88 142 TYR A N 1
ATOM 1168 C CA . TYR A 1 142 ? -15.250 2.137 12.844 1.00 88.88 142 TYR A CA 1
ATOM 1169 C C . TYR A 1 142 ? -13.849 2.167 13.455 1.00 88.88 142 TYR A C 1
ATOM 1171 O O . TYR A 1 142 ? -13.644 1.650 14.549 1.00 88.88 142 TYR A O 1
ATOM 1179 N N . VAL A 1 143 ? -12.881 2.815 12.798 1.00 89.06 143 VAL A N 1
ATOM 1180 C CA . VAL A 1 143 ? -11.527 2.998 13.347 1.00 89.06 143 VAL A CA 1
ATOM 1181 C C . VAL A 1 143 ? -11.581 3.793 14.653 1.00 89.06 143 VAL A C 1
ATOM 1183 O O . VAL A 1 143 ? -10.935 3.428 15.633 1.00 89.06 143 VAL A O 1
ATOM 1186 N N . CYS A 1 144 ? -12.370 4.863 14.691 1.00 90.38 144 CYS A N 1
ATOM 1187 C CA . CYS A 1 144 ? -12.520 5.725 15.858 1.00 90.38 144 CYS A CA 1
ATOM 1188 C C . CYS A 1 144 ? -13.299 5.080 17.013 1.00 90.38 144 CYS A C 1
ATOM 1190 O O . CYS A 1 144 ? -13.070 5.434 18.176 1.00 90.38 144 CYS A O 1
ATOM 1192 N N . GLU A 1 145 ? -14.210 4.157 16.714 1.00 91.06 145 GLU A N 1
ATOM 1193 C CA . GLU A 1 145 ? -14.914 3.316 17.688 1.00 91.06 145 GLU A CA 1
ATOM 1194 C C . GLU A 1 145 ? -14.002 2.209 18.238 1.00 91.06 145 GLU A C 1
ATOM 1196 O O . GLU A 1 145 ? -13.980 1.982 19.446 1.00 91.06 145 GLU A O 1
ATOM 1201 N N . ALA A 1 146 ? -13.186 1.582 17.383 1.00 90.94 146 ALA A N 1
ATOM 1202 C CA . ALA A 1 146 ? -12.229 0.545 17.772 1.00 90.94 146 ALA A CA 1
ATOM 1203 C C . ALA A 1 146 ? -10.998 1.091 18.524 1.00 90.94 146 ALA A C 1
ATOM 1205 O O . ALA A 1 146 ? -10.292 0.344 19.208 1.00 90.94 146 ALA A O 1
ATOM 1206 N N . TYR A 1 147 ? -10.709 2.391 18.406 1.00 87.75 147 TYR A N 1
ATOM 1207 C CA . TYR A 1 147 ? -9.555 3.018 19.044 1.00 87.75 147 TYR A CA 1
ATOM 1208 C C . TYR A 1 147 ? -9.700 3.085 20.572 1.00 87.75 147 TYR A C 1
ATOM 1210 O O . TYR A 1 147 ? -10.557 3.786 21.109 1.00 87.75 147 TYR A O 1
ATOM 1218 N N . LYS A 1 148 ? -8.796 2.395 21.279 1.00 88.69 148 LYS A N 1
ATOM 1219 C CA . LYS A 1 148 ? -8.784 2.278 22.752 1.00 88.69 148 LYS A CA 1
ATOM 1220 C C . LYS A 1 148 ? -7.885 3.300 23.461 1.00 88.69 148 LYS A C 1
ATOM 1222 O O . LYS A 1 148 ? -7.783 3.270 24.684 1.00 88.69 148 LYS A O 1
ATOM 1227 N N . GLY A 1 149 ? -7.180 4.155 22.718 1.00 88.62 149 GLY A N 1
ATOM 1228 C CA . GLY A 1 149 ? -6.324 5.188 23.307 1.00 88.62 149 GLY A CA 1
ATOM 1229 C C . GLY A 1 149 ? -7.145 6.331 23.909 1.00 88.62 149 GLY A C 1
ATOM 1230 O O . GLY A 1 149 ? -8.217 6.657 23.402 1.00 88.62 149 GLY A O 1
ATOM 1231 N N . ALA A 1 150 ? -6.629 6.948 24.975 1.00 86.94 150 ALA A N 1
ATOM 1232 C CA . ALA A 1 150 ? -7.300 8.058 25.656 1.00 86.94 150 ALA A CA 1
ATOM 1233 C C . ALA A 1 150 ? -7.432 9.294 24.747 1.00 86.94 150 ALA A C 1
ATOM 1235 O O . ALA A 1 150 ? -8.517 9.857 24.606 1.00 86.94 150 ALA A O 1
ATOM 1236 N N . ASP A 1 151 ? -6.347 9.658 24.062 1.00 89.56 151 ASP A N 1
ATOM 1237 C CA . ASP A 1 151 ? -6.329 10.781 23.129 1.00 89.56 151 ASP A CA 1
ATOM 1238 C C . ASP A 1 151 ? -6.753 10.314 21.737 1.00 89.56 151 ASP A C 1
ATOM 1240 O O . ASP A 1 151 ? -5.961 9.746 20.973 1.00 89.56 151 ASP A O 1
ATOM 1244 N N . LYS A 1 152 ? -8.035 10.519 21.412 1.00 86.50 152 LYS A N 1
ATOM 1245 C CA . LYS A 1 152 ? -8.558 10.218 20.077 1.00 8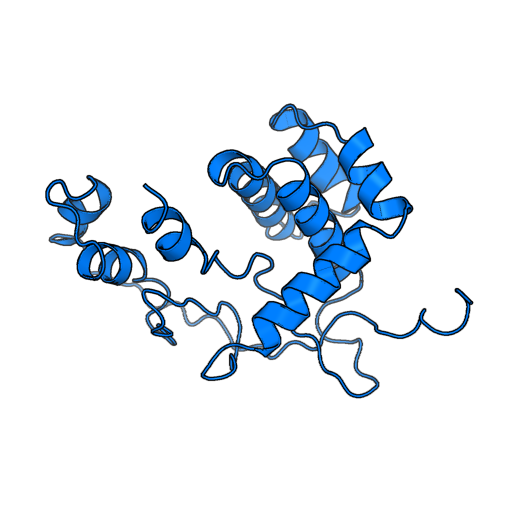6.50 152 LYS A CA 1
ATOM 1246 C C . LYS A 1 152 ? -7.947 11.160 19.026 1.00 86.50 152 LYS A C 1
ATOM 1248 O O . LYS A 1 152 ? -7.905 12.374 19.257 1.00 86.50 152 LYS A O 1
ATOM 1253 N N . PRO A 1 153 ? -7.528 10.633 17.857 1.00 87.50 153 PRO A N 1
ATOM 1254 C CA . PRO A 1 153 ? -7.061 11.450 16.740 1.00 87.50 153 PRO A CA 1
ATOM 1255 C C . PRO A 1 153 ? -8.083 12.510 16.325 1.00 87.50 153 PRO A C 1
ATOM 1257 O O . PRO A 1 153 ? -9.288 12.298 16.445 1.00 87.50 153 PRO A O 1
ATOM 1260 N N . GLU A 1 154 ? -7.611 13.623 15.762 1.00 89.25 154 GLU A N 1
ATOM 1261 C CA . GLU A 1 154 ? -8.479 14.728 15.329 1.00 89.25 154 GLU A CA 1
ATOM 1262 C C . GLU A 1 154 ? -9.566 14.277 14.342 1.00 89.25 154 GLU A C 1
ATOM 1264 O O . GLU A 1 154 ? -10.723 14.668 14.467 1.00 89.25 154 GLU A O 1
ATOM 1269 N N . ALA A 1 155 ? -9.230 13.351 13.438 1.00 85.62 155 ALA A N 1
ATOM 1270 C CA . ALA A 1 155 ? -10.179 12.757 12.497 1.00 85.62 155 ALA A CA 1
ATOM 1271 C C . ALA A 1 155 ? -11.399 12.105 13.180 1.00 85.62 155 ALA A C 1
ATOM 1273 O O . ALA A 1 155 ? -12.471 12.060 12.585 1.00 85.62 155 ALA A O 1
ATOM 1274 N N . CYS A 1 156 ? -11.263 11.647 14.429 1.00 88.62 156 CYS A N 1
ATOM 1275 C CA . CYS A 1 156 ? -12.351 11.055 15.205 1.00 88.62 156 CYS A CA 1
ATOM 1276 C C . CYS A 1 156 ? -13.276 12.078 15.866 1.00 88.62 156 CYS A C 1
ATOM 1278 O O . CYS A 1 156 ? -14.358 11.710 16.316 1.00 88.62 156 CYS A O 1
ATOM 1280 N N . LYS A 1 157 ? -12.865 13.346 15.953 1.00 85.56 157 LYS A N 1
ATOM 1281 C CA . LYS A 1 157 ? -13.665 14.415 16.564 1.00 85.56 157 LYS A CA 1
ATOM 1282 C C . LYS A 1 157 ? -14.616 15.057 15.552 1.00 85.56 157 LYS A C 1
ATOM 1284 O O . LYS A 1 157 ? -15.733 15.416 15.904 1.00 85.56 157 LYS A O 1
ATOM 1289 N N . THR A 1 158 ? -14.206 15.143 14.287 1.00 70.69 158 THR A N 1
ATOM 1290 C CA . THR A 1 158 ? -14.958 15.812 13.207 1.00 70.69 158 THR A CA 1
ATOM 1291 C C . THR A 1 158 ? -16.178 15.021 12.713 1.00 70.69 158 THR A C 1
ATOM 1293 O O . THR A 1 158 ? -17.061 15.584 12.074 1.00 70.69 158 THR A O 1
ATOM 1296 N N . GLN A 1 159 ? -16.278 13.722 13.012 1.00 59.19 159 GLN A N 1
ATOM 1297 C CA . GLN A 1 159 ? -17.354 12.867 12.489 1.00 59.19 159 GLN A CA 1
ATOM 1298 C C . GLN A 1 159 ? -18.724 13.048 13.158 1.00 59.19 159 GLN A C 1
ATOM 1300 O O . GLN A 1 159 ? -19.696 12.433 12.727 1.00 59.19 159 GLN A O 1
ATOM 1305 N N . ALA A 1 160 ? -18.841 13.916 14.164 1.00 50.00 160 ALA A N 1
ATOM 1306 C CA . ALA A 1 160 ? -20.127 14.230 14.782 1.00 50.00 160 ALA A CA 1
ATOM 1307 C C . ALA A 1 160 ? -21.059 15.086 13.891 1.00 50.00 160 ALA A C 1
ATOM 1309 O O . ALA A 1 160 ? -22.221 15.263 14.249 1.00 50.00 160 ALA A O 1
ATOM 1310 N N . THR A 1 161 ? -20.590 15.625 12.753 1.00 39.44 161 THR A N 1
ATOM 1311 C CA . THR A 1 161 ? -21.292 16.722 12.050 1.00 39.44 161 THR A CA 1
ATOM 1312 C C . THR A 1 161 ? -21.529 16.566 10.543 1.00 39.44 161 THR A C 1
ATOM 1314 O O . THR A 1 161 ? -22.115 17.469 9.952 1.00 39.44 161 THR A O 1
ATOM 1317 N N . SER A 1 162 ? -21.173 15.455 9.891 1.00 40.66 162 SER A N 1
ATOM 1318 C CA . SER A 1 162 ? -21.409 15.301 8.441 1.00 40.66 162 SER A CA 1
ATOM 1319 C C . SER A 1 162 ? -22.110 13.992 8.074 1.00 40.66 162 SER A C 1
ATOM 1321 O O . SER A 1 162 ? -21.480 13.054 7.592 1.00 40.66 162 SER A O 1
ATOM 1323 N N . VAL A 1 163 ? -23.434 13.948 8.252 1.00 46.38 163 VAL A N 1
ATOM 1324 C CA . VAL A 1 163 ? -24.303 12.982 7.561 1.00 46.38 163 VAL A CA 1
ATOM 1325 C C . VAL A 1 163 ? -24.995 13.714 6.414 1.00 46.38 163 VAL A C 1
ATOM 1327 O O . VAL A 1 163 ? -25.992 14.402 6.608 1.00 46.38 163 VAL A O 1
ATOM 1330 N N . SER A 1 164 ? -24.447 13.578 5.211 1.00 36.19 164 SER A N 1
ATOM 1331 C CA . SER A 1 164 ? -25.207 13.704 3.965 1.00 36.19 164 SER A CA 1
ATOM 1332 C C . SER A 1 164 ? -24.446 12.955 2.873 1.00 36.19 164 SER A C 1
ATOM 1334 O O . SER A 1 164 ? -23.535 13.489 2.242 1.00 36.19 164 SER A O 1
ATOM 1336 N N . SER A 1 165 ? -24.765 11.671 2.719 1.00 39.97 165 SER A N 1
ATOM 1337 C CA . SER A 1 165 ? -24.283 10.832 1.627 1.00 39.97 165 SER A CA 1
ATOM 1338 C C . SER A 1 165 ? -25.138 11.087 0.386 1.00 39.97 165 SER A C 1
ATOM 1340 O O . SER A 1 165 ? -26.356 10.904 0.389 1.00 39.97 165 SER A O 1
ATOM 1342 N N . THR A 1 166 ? -24.496 11.501 -0.703 1.00 36.06 166 THR A N 1
ATOM 1343 C CA . THR A 1 166 ? -25.057 11.319 -2.042 1.00 36.06 166 THR A CA 1
ATOM 1344 C C . THR A 1 166 ? -24.704 9.901 -2.477 1.00 36.06 166 THR A C 1
ATOM 1346 O O . THR A 1 166 ? -23.538 9.531 -2.560 1.00 36.06 166 THR A O 1
ATOM 1349 N N . HIS A 1 167 ? -25.734 9.075 -2.655 1.00 40.28 167 HIS A N 1
ATOM 1350 C CA . HIS A 1 167 ? -25.607 7.702 -3.130 1.00 40.28 167 HIS A CA 1
ATOM 1351 C C . HIS A 1 167 ? -25.253 7.690 -4.619 1.00 40.28 167 HIS A C 1
ATOM 1353 O O . HIS A 1 167 ? -26.154 7.757 -5.454 1.00 40.28 167 HIS A O 1
ATOM 1359 N N . ASP A 1 168 ? -23.979 7.504 -4.950 1.00 34.09 168 ASP A N 1
ATOM 1360 C CA . ASP A 1 168 ? -23.595 6.994 -6.264 1.00 34.09 168 ASP A CA 1
ATOM 1361 C C . ASP A 1 168 ? -23.275 5.503 -6.144 1.00 34.09 168 ASP A C 1
ATOM 1363 O O . ASP A 1 168 ? -22.295 5.078 -5.536 1.00 34.09 168 ASP A O 1
ATOM 1367 N N . LYS A 1 169 ? -24.158 4.681 -6.717 1.00 36.28 169 LYS A N 1
ATOM 1368 C CA . LYS A 1 169 ? -24.003 3.226 -6.785 1.00 36.28 169 LYS A CA 1
ATOM 1369 C C . LYS A 1 169 ? -22.771 2.892 -7.630 1.00 36.28 169 LYS A C 1
ATOM 1371 O O . LYS A 1 169 ? -22.830 2.965 -8.858 1.00 36.28 169 LYS A O 1
ATOM 1376 N N . MET A 1 170 ? -21.675 2.475 -6.998 1.00 35.28 170 MET A N 1
ATOM 1377 C CA . MET A 1 170 ? -20.576 1.828 -7.714 1.00 35.28 170 MET A CA 1
ATOM 1378 C C . MET A 1 170 ? -21.019 0.435 -8.172 1.00 35.28 170 MET A C 1
ATOM 1380 O O . MET A 1 170 ? -21.445 -0.409 -7.388 1.00 35.28 170 MET A O 1
ATOM 1384 N N . ALA A 1 171 ? -20.975 0.226 -9.487 1.00 32.06 171 ALA A N 1
ATOM 1385 C CA . ALA A 1 171 ? -21.392 -1.008 -10.131 1.00 32.06 171 ALA A CA 1
ATOM 1386 C C . ALA A 1 171 ? -20.472 -2.180 -9.753 1.00 32.06 171 ALA A C 1
ATOM 1388 O O . ALA A 1 171 ? -19.261 -2.122 -9.968 1.00 32.06 171 ALA A O 1
ATOM 1389 N N . ASN A 1 172 ? -21.090 -3.261 -9.273 1.00 39.41 172 ASN A N 1
ATOM 1390 C CA . ASN A 1 172 ? -20.479 -4.566 -9.047 1.00 39.41 172 ASN A CA 1
ATOM 1391 C C . ASN A 1 172 ? -19.726 -5.053 -10.289 1.00 39.41 172 ASN A C 1
ATOM 1393 O O . ASN A 1 172 ? -20.314 -5.221 -11.362 1.00 39.41 172 ASN A O 1
ATOM 1397 N N . ARG A 1 173 ? -18.442 -5.366 -10.124 1.00 33.22 173 ARG A N 1
ATOM 1398 C CA . ARG A 1 173 ? -17.713 -6.224 -11.053 1.00 33.22 173 ARG A CA 1
ATOM 1399 C C . ARG A 1 173 ? -16.877 -7.216 -10.247 1.00 33.22 173 ARG A C 1
ATOM 1401 O O . ARG A 1 173 ? -16.027 -6.841 -9.450 1.00 33.22 173 ARG A O 1
ATOM 1408 N N . ILE A 1 174 ? -17.190 -8.492 -10.432 1.00 30.81 174 ILE A N 1
ATOM 1409 C CA . ILE A 1 174 ? -16.459 -9.629 -9.873 1.00 30.81 174 ILE A CA 1
ATOM 1410 C C . ILE A 1 174 ? -15.248 -9.863 -10.785 1.00 30.81 174 ILE A C 1
ATOM 1412 O O . ILE A 1 174 ? -15.412 -9.971 -12.005 1.00 30.81 174 ILE A O 1
ATOM 1416 N N . HIS A 1 175 ? -14.040 -9.900 -10.215 1.00 40.28 175 HIS A N 1
ATOM 1417 C CA . HIS A 1 175 ? -12.788 -9.865 -10.976 1.00 40.28 175 HIS A CA 1
ATOM 1418 C C . HIS A 1 175 ? -11.917 -11.112 -10.731 1.00 40.28 175 HIS A C 1
ATOM 1420 O O . HIS A 1 175 ? -11.612 -11.408 -9.583 1.00 40.28 175 HIS A O 1
ATOM 1426 N N . PRO A 1 176 ? -11.528 -11.861 -11.781 1.00 38.28 176 PRO A N 1
ATOM 1427 C CA . PRO A 1 176 ? -10.603 -12.990 -11.694 1.00 38.28 176 PRO A CA 1
ATOM 1428 C C . PRO A 1 176 ? -9.123 -12.565 -11.784 1.00 38.28 176 PRO A C 1
ATOM 1430 O O . PRO A 1 176 ? -8.796 -11.535 -12.369 1.00 38.28 176 PRO A O 1
ATOM 1433 N N . GLY A 1 177 ? -8.255 -13.386 -11.178 1.00 48.66 177 GLY A N 1
ATOM 1434 C CA . GLY A 1 177 ? -6.889 -13.063 -10.739 1.00 48.66 177 GLY A CA 1
ATOM 1435 C C . GLY A 1 177 ? -5.703 -13.278 -11.687 1.00 48.66 177 GLY A C 1
ATOM 1436 O O . GLY A 1 177 ? -5.837 -13.796 -12.794 1.00 48.66 177 GLY A O 1
ATOM 1437 N N . CYS A 1 178 ? -4.511 -12.913 -11.190 1.00 49.12 178 CYS A N 1
ATOM 1438 C CA . CYS A 1 178 ? -3.215 -12.990 -11.881 1.00 49.12 178 CYS A CA 1
ATOM 1439 C C . CYS A 1 178 ? -2.685 -14.431 -12.052 1.00 49.12 178 CYS A C 1
ATOM 1441 O O . CYS A 1 178 ? -2.883 -15.291 -11.197 1.00 49.12 178 CYS A O 1
ATOM 1443 N N . TYR A 1 179 ? -2.008 -14.684 -13.178 1.00 45.88 179 TYR A N 1
ATOM 1444 C CA . TYR A 1 179 ? -1.645 -16.016 -13.679 1.00 45.88 179 TYR A CA 1
ATOM 1445 C C . TYR A 1 179 ? -0.705 -16.819 -12.761 1.00 45.88 179 TYR A C 1
ATOM 1447 O O . TYR A 1 179 ? 0.253 -16.283 -12.208 1.00 45.88 179 TYR A O 1
ATOM 1455 N N . ALA A 1 180 ? -0.956 -18.131 -12.675 1.00 41.12 180 ALA A N 1
ATOM 1456 C CA . ALA A 1 180 ? -0.180 -19.102 -11.898 1.00 41.12 180 ALA A CA 1
ATOM 1457 C C . ALA A 1 180 ? 0.711 -20.037 -12.747 1.00 41.12 180 ALA A C 1
ATOM 1459 O O . ALA A 1 180 ? 1.321 -20.948 -12.191 1.00 41.12 180 ALA A O 1
ATOM 1460 N N . SER A 1 181 ? 0.827 -19.864 -14.072 1.00 34.19 181 SER A N 1
ATOM 1461 C CA . SER A 1 181 ? 1.632 -20.785 -14.894 1.00 34.19 181 SER A CA 1
ATOM 1462 C C . SER A 1 181 ? 2.965 -20.186 -15.355 1.00 34.19 181 SER A C 1
ATOM 1464 O O . SER A 1 181 ? 3.153 -19.873 -16.524 1.00 34.19 181 SER A O 1
ATOM 1466 N N . GLU A 1 182 ? 3.916 -20.093 -14.429 1.00 35.59 182 GLU A N 1
ATOM 1467 C CA . GLU A 1 182 ? 5.362 -20.109 -14.732 1.00 35.59 182 GLU A CA 1
ATOM 1468 C C . GLU A 1 182 ? 6.133 -21.046 -13.774 1.00 35.59 182 GLU A C 1
ATOM 1470 O O . GLU A 1 182 ? 7.353 -20.998 -13.661 1.00 35.59 182 GLU A O 1
ATOM 1475 N N . ILE A 1 183 ? 5.425 -21.966 -13.103 1.00 42.91 183 ILE A N 1
ATOM 1476 C CA . ILE A 1 183 ? 6.002 -22.912 -12.128 1.00 42.91 183 ILE A CA 1
ATOM 1477 C C . ILE A 1 183 ? 6.640 -24.157 -12.790 1.00 42.91 183 ILE A C 1
ATOM 1479 O O . ILE A 1 183 ? 7.207 -24.998 -12.106 1.00 42.91 183 ILE A O 1
ATOM 1483 N N . ALA A 1 184 ? 6.644 -24.280 -14.121 1.00 30.08 184 ALA A N 1
ATOM 1484 C CA . ALA A 1 184 ? 7.189 -25.477 -14.777 1.00 30.08 184 ALA A CA 1
ATOM 1485 C C . ALA A 1 184 ? 8.697 -25.440 -15.108 1.00 30.08 184 ALA A C 1
ATOM 1487 O O . ALA A 1 184 ? 9.228 -26.488 -15.446 1.00 30.08 184 ALA A O 1
ATOM 1488 N N . ASN A 1 185 ? 9.399 -24.299 -15.014 1.00 27.50 185 ASN A N 1
ATOM 1489 C CA . ASN A 1 185 ? 10.781 -24.192 -15.533 1.00 27.50 185 ASN A CA 1
ATOM 1490 C C . ASN A 1 185 ? 11.806 -23.532 -14.590 1.00 27.50 185 ASN A C 1
ATOM 1492 O O . ASN A 1 185 ? 12.839 -23.046 -15.042 1.00 27.50 185 ASN A O 1
ATOM 1496 N N . LEU A 1 186 ? 11.557 -23.530 -13.280 1.00 35.03 186 LEU A N 1
ATOM 1497 C CA . LEU A 1 186 ? 12.570 -23.177 -12.274 1.00 35.03 186 LEU A CA 1
ATOM 1498 C C . LEU A 1 186 ? 12.762 -24.339 -11.291 1.00 35.03 186 LEU A C 1
ATOM 1500 O O . LEU A 1 186 ? 12.535 -24.197 -10.089 1.00 35.03 186 LEU A O 1
ATOM 1504 N N . GLY A 1 187 ? 13.124 -25.494 -11.855 1.00 29.38 187 GLY A N 1
ATOM 1505 C CA . GLY A 1 187 ? 13.814 -26.581 -11.161 1.00 29.38 187 GLY A CA 1
ATOM 1506 C C . GLY A 1 187 ? 15.315 -26.460 -11.377 1.00 29.38 187 GLY A C 1
ATOM 1507 O O . GLY A 1 187 ? 15.700 -26.037 -12.491 1.00 29.38 187 GLY A O 1
#

Radius of gyration: 18.03 Å; chains: 1; bounding box: 42×43×48 Å